Protein AF-0000000069466531 (afdb_homodimer)

pLDDT: mean 86.37, std 19.27, range [20.58, 98.06]

Structure (mmCIF, N/CA/C/O backbone):
data_AF-0000000069466531-model_v1
#
loop_
_entity.id
_entity.type
_entity.pdbx_description
1 polymer 'Uncharacterized protein'
#
loop_
_atom_site.group_PDB
_atom_site.id
_atom_site.type_symbol
_atom_site.label_atom_id
_atom_site.label_alt_id
_atom_site.label_comp_id
_atom_site.label_asym_id
_atom_site.label_entity_id
_atom_site.label_seq_id
_atom_site.pdbx_PDB_ins_code
_atom_site.Cartn_x
_atom_site.Cartn_y
_atom_site.Cartn_z
_atom_site.occupancy
_atom_site.B_iso_or_equiv
_atom_site.auth_seq_id
_atom_site.auth_comp_id
_atom_site.auth_asym_id
_atom_site.auth_atom_id
_atom_site.pdbx_PDB_model_num
ATOM 1 N N . MET A 1 1 ? 21.234 -17.781 9.664 1 34.56 1 MET A N 1
ATOM 2 C CA . MET A 1 1 ? 19.922 -18.438 9.773 1 34.56 1 MET A CA 1
ATOM 3 C C . MET A 1 1 ? 18.922 -17.516 10.453 1 34.56 1 MET A C 1
ATOM 5 O O . MET A 1 1 ? 17.734 -17.828 10.516 1 34.56 1 MET A O 1
ATOM 9 N N . ARG A 1 2 ? 19.578 -16.719 11.25 1 42.62 2 ARG A N 1
ATOM 10 C CA . ARG A 1 2 ? 18.891 -15.797 12.156 1 42.62 2 ARG A CA 1
ATOM 11 C C . ARG A 1 2 ? 18.172 -14.711 11.367 1 42.62 2 ARG A C 1
ATOM 13 O O . ARG A 1 2 ? 17.172 -14.164 11.844 1 42.62 2 ARG A O 1
ATOM 20 N N . ASP A 1 3 ? 18.906 -14.477 10.312 1 51.44 3 ASP A N 1
ATOM 21 C CA . ASP A 1 3 ? 18.562 -13.297 9.523 1 51.44 3 ASP A CA 1
ATOM 22 C C . ASP A 1 3 ? 17.234 -13.492 8.805 1 51.44 3 ASP A C 1
ATOM 24 O O . ASP A 1 3 ? 16.609 -12.516 8.367 1 51.44 3 ASP A O 1
ATOM 28 N N . LEU A 1 4 ? 16.953 -14.859 8.633 1 56.59 4 LEU A N 1
ATOM 29 C CA . LEU A 1 4 ? 15.688 -15.211 7.988 1 56.59 4 LEU A CA 1
ATOM 30 C C . LEU A 1 4 ? 14.5 -14.812 8.859 1 56.59 4 LEU A C 1
ATOM 32 O O . LEU A 1 4 ? 13.367 -14.727 8.375 1 56.59 4 LEU A O 1
ATOM 36 N N . ASP A 1 5 ? 14.898 -14.516 10.094 1 60.09 5 ASP A N 1
ATOM 37 C CA . ASP A 1 5 ? 13.789 -14.367 11.039 1 60.09 5 ASP A CA 1
ATOM 38 C C . ASP A 1 5 ? 13.383 -12.898 11.18 1 60.09 5 ASP A C 1
ATOM 40 O O . ASP A 1 5 ? 12.367 -12.594 11.805 1 60.09 5 ASP A O 1
ATOM 44 N N . LYS A 1 6 ? 14.344 -12.117 10.617 1 72 6 LYS A N 1
ATOM 45 C CA . LYS A 1 6 ? 13.969 -10.734 10.906 1 72 6 LYS A CA 1
ATOM 46 C C . LYS A 1 6 ? 13.133 -10.148 9.773 1 72 6 LYS A C 1
ATOM 48 O O . LYS A 1 6 ? 13.492 -10.258 8.602 1 72 6 LYS A O 1
ATOM 53 N N . ARG A 1 7 ? 12.023 -9.625 10.133 1 83.62 7 ARG A N 1
ATOM 54 C CA . ARG A 1 7 ? 11.188 -8.945 9.156 1 83.62 7 ARG A CA 1
ATOM 55 C C . ARG A 1 7 ? 11.914 -7.734 8.57 1 83.62 7 ARG A C 1
ATOM 57 O O . ARG A 1 7 ? 12.594 -7 9.289 1 83.62 7 ARG A O 1
ATOM 64 N N . LYS A 1 8 ? 11.891 -7.766 7.316 1 87.69 8 LYS A N 1
ATOM 65 C CA . LYS A 1 8 ? 12.5 -6.637 6.621 1 87.69 8 LYS A CA 1
ATOM 66 C C . LYS A 1 8 ? 11.539 -5.445 6.566 1 87.69 8 LYS A C 1
ATOM 68 O O . LYS A 1 8 ? 11.969 -4.312 6.336 1 87.69 8 LYS A O 1
ATOM 73 N N . VAL A 1 9 ? 10.281 -5.77 6.848 1 91.06 9 VAL A N 1
ATOM 74 C CA . VAL A 1 9 ? 9.25 -4.734 6.789 1 91.06 9 VAL A CA 1
ATOM 75 C C . VAL A 1 9 ? 8.617 -4.559 8.164 1 91.06 9 VAL A C 1
ATOM 77 O O . VAL A 1 9 ? 8.281 -5.543 8.836 1 91.06 9 VAL A O 1
ATOM 80 N N . SER A 1 10 ? 8.57 -3.299 8.625 1 91.25 10 SER A N 1
ATOM 81 C CA . SER A 1 10 ? 7.949 -2.992 9.906 1 91.25 10 SER A CA 1
ATOM 82 C C . SER A 1 10 ? 6.734 -2.086 9.727 1 91.25 10 SER A C 1
ATOM 84 O O . SER A 1 10 ? 6.664 -1.314 8.766 1 91.25 10 SER A O 1
ATOM 86 N N . SER A 1 11 ? 5.754 -2.305 10.586 1 92.31 11 SER A N 1
ATOM 87 C CA . SER A 1 11 ? 4.547 -1.49 10.492 1 92.31 11 SER A CA 1
ATOM 88 C C . SER A 1 11 ? 4.121 -0.97 11.859 1 92.31 11 SER A C 1
ATOM 90 O O . SER A 1 11 ? 4.34 -1.63 12.875 1 92.31 11 SER A O 1
ATOM 92 N N . LYS A 1 12 ? 3.666 0.226 11.875 1 93.06 12 LYS A N 1
ATOM 93 C CA . LYS A 1 12 ? 3.016 0.843 13.031 1 93.06 12 LYS A CA 1
ATOM 94 C C . LYS A 1 12 ? 1.578 1.24 12.703 1 93.06 12 LYS A C 1
ATOM 96 O O . LYS A 1 12 ? 1.301 1.74 11.609 1 93.06 12 LYS A O 1
ATOM 101 N N . THR A 1 13 ? 0.709 0.96 13.688 1 92.5 13 THR A N 1
ATOM 102 C CA . THR A 1 13 ? -0.692 1.303 13.477 1 92.5 13 THR A CA 1
ATOM 103 C C . THR A 1 13 ? -1.206 2.211 14.586 1 92.5 13 THR A C 1
ATOM 105 O O . THR A 1 13 ? -0.741 2.129 15.727 1 92.5 13 THR A O 1
ATOM 108 N N . GLY A 1 14 ? -1.996 3.139 14.164 1 94.25 14 GLY A N 1
ATOM 109 C CA . GLY A 1 14 ? -2.691 4.008 15.094 1 94.25 14 GLY A CA 1
ATOM 110 C C . GLY A 1 14 ? -4.113 4.324 14.672 1 94.25 14 GLY A C 1
ATOM 111 O O . GLY A 1 14 ? -4.48 4.121 13.516 1 94.25 14 GLY A O 1
ATOM 112 N N . ARG A 1 15 ? -4.883 4.652 15.695 1 94.88 15 ARG A N 1
ATOM 113 C CA . ARG A 1 15 ? -6.266 5.051 15.453 1 94.88 15 ARG A CA 1
ATOM 114 C C . ARG A 1 15 ? -6.625 6.297 16.266 1 94.88 15 ARG A C 1
ATOM 116 O O . ARG A 1 15 ? -6.094 6.516 17.344 1 94.88 15 ARG A O 1
ATOM 123 N N . GLY A 1 16 ? -7.434 7.09 15.719 1 95.25 16 GLY A N 1
ATOM 124 C CA . GLY A 1 16 ? -7.922 8.297 16.375 1 95.25 16 GLY A CA 1
ATOM 125 C C . GLY A 1 16 ? -9.125 8.898 15.672 1 95.25 16 GLY A C 1
ATOM 126 O O . GLY A 1 16 ? -9.578 8.391 14.648 1 95.25 16 GLY A O 1
ATOM 127 N N . LEU A 1 17 ? -9.602 9.992 16.328 1 95.12 17 LEU A N 1
ATOM 128 C CA . LEU A 1 17 ? -10.734 10.703 15.734 1 95.12 17 LEU A CA 1
ATOM 129 C C . LEU A 1 17 ? -10.258 11.867 14.875 1 95.12 17 LEU A C 1
ATOM 131 O O . LEU A 1 17 ? -9.422 12.664 15.312 1 95.12 17 LEU A O 1
ATOM 135 N N . VAL A 1 18 ? -10.719 11.914 13.609 1 96.75 18 VAL A N 1
ATOM 136 C CA . VAL A 1 18 ? -10.5 13.039 12.703 1 96.75 18 VAL A CA 1
ATOM 137 C C . VAL A 1 18 ? -11.836 13.68 12.344 1 96.75 18 VAL A C 1
ATOM 139 O O . VAL A 1 18 ? -12.633 13.094 11.609 1 96.75 18 VAL A O 1
ATOM 142 N N . CYS A 1 19 ? -12.008 14.797 12.844 1 94.19 19 CYS A N 1
ATOM 143 C CA . CYS A 1 19 ? -13.289 15.492 12.711 1 94.19 19 CYS A CA 1
ATOM 144 C C . CYS A 1 19 ? -14.438 14.586 13.117 1 94.19 19 CYS A C 1
ATOM 146 O O . CYS A 1 19 ? -15.438 14.484 12.406 1 94.19 19 CYS A O 1
ATOM 148 N N . GLY A 1 20 ? -14.266 13.852 14.125 1 93.44 20 GLY A N 1
ATOM 149 C CA . GLY A 1 20 ? -15.305 13.031 14.727 1 93.44 20 GLY A CA 1
ATOM 150 C C . GLY A 1 20 ? -15.414 11.648 14.102 1 93.44 20 GLY A C 1
ATOM 151 O O . GLY A 1 20 ? -16.203 10.82 14.539 1 93.44 20 GLY A O 1
ATOM 152 N N . LEU A 1 21 ? -14.664 11.406 13.148 1 95.19 21 LEU A N 1
ATOM 153 C CA . LEU A 1 21 ? -14.727 10.117 12.469 1 95.19 21 LEU A CA 1
ATOM 154 C C . LEU A 1 21 ? -13.555 9.234 12.883 1 95.19 21 LEU A C 1
ATOM 156 O O . LEU A 1 21 ? -12.414 9.688 12.93 1 95.19 21 LEU A O 1
ATOM 160 N N . PRO A 1 22 ? -13.914 7.988 13.195 1 95.75 22 PRO A N 1
ATOM 161 C CA . PRO A 1 22 ? -12.805 7.066 13.461 1 95.75 22 PRO A CA 1
ATOM 162 C C . PRO A 1 22 ? -11.891 6.887 12.25 1 95.75 22 PRO A C 1
ATOM 164 O O . PRO A 1 22 ? -12.367 6.57 11.156 1 95.75 22 PRO A O 1
ATOM 167 N N . THR A 1 23 ? -10.609 7.172 12.422 1 96.75 23 THR A N 1
ATOM 168 C CA . THR A 1 23 ? -9.617 7.121 11.359 1 96.75 23 THR A CA 1
ATOM 169 C C . THR A 1 23 ? -8.445 6.223 11.75 1 96.75 23 THR A C 1
ATOM 171 O O . THR A 1 23 ? -7.98 6.27 12.891 1 96.75 23 THR A O 1
ATOM 174 N N . GLU A 1 24 ? -8.07 5.391 10.852 1 96.56 24 GLU A N 1
ATOM 175 C CA . GLU A 1 24 ? -6.938 4.492 11.07 1 96.56 24 GLU A CA 1
ATOM 176 C C . GLU A 1 24 ? -5.734 4.906 10.234 1 96.56 24 GLU A C 1
ATOM 178 O O . GLU A 1 24 ? -5.883 5.289 9.07 1 96.56 24 GLU A O 1
ATOM 183 N N . ILE A 1 25 ? -4.559 4.84 10.859 1 96.81 25 ILE A N 1
ATOM 184 C CA . ILE A 1 25 ? -3.291 5.086 10.18 1 96.81 25 ILE A CA 1
ATOM 185 C C . ILE A 1 25 ? -2.398 3.85 10.297 1 96.81 25 ILE A C 1
ATOM 187 O O . ILE A 1 25 ? -2.229 3.299 11.391 1 96.81 25 ILE A O 1
ATOM 191 N N . VAL A 1 26 ? -1.925 3.389 9.188 1 95.38 26 VAL A N 1
ATOM 192 C CA . VAL A 1 26 ? -0.93 2.32 9.156 1 95.38 26 VAL A CA 1
ATOM 193 C C . VAL A 1 26 ? 0.331 2.809 8.445 1 95.38 26 VAL A C 1
ATOM 195 O O . VAL A 1 26 ? 0.272 3.254 7.297 1 95.38 26 VAL A O 1
ATOM 198 N N . ILE A 1 27 ? 1.422 2.723 9.125 1 95.56 27 ILE A N 1
ATOM 199 C CA . ILE A 1 27 ? 2.713 3.104 8.562 1 95.56 27 ILE A CA 1
ATOM 200 C C . ILE A 1 27 ? 3.572 1.858 8.352 1 95.56 27 ILE A C 1
ATOM 202 O O . ILE A 1 27 ? 3.85 1.12 9.305 1 95.56 27 ILE A O 1
ATOM 206 N N . THR A 1 28 ? 3.885 1.647 7.18 1 94.19 28 THR A N 1
ATOM 207 C CA . THR A 1 28 ? 4.82 0.577 6.855 1 94.19 28 THR A CA 1
ATOM 208 C C . THR A 1 28 ? 6.137 1.147 6.332 1 94.19 28 THR A C 1
ATOM 210 O O . THR A 1 28 ? 6.141 1.959 5.406 1 94.19 28 THR A O 1
ATOM 213 N N . GLU A 1 29 ? 7.215 0.746 6.973 1 94.81 29 GLU A N 1
ATOM 214 C CA . GLU A 1 29 ? 8.531 1.212 6.555 1 94.81 29 GLU A CA 1
ATOM 215 C C . GLU A 1 29 ? 9.234 0.174 5.688 1 94.81 29 GLU A C 1
ATOM 217 O O . GLU A 1 29 ? 9.445 -0.962 6.117 1 94.81 29 GLU A O 1
ATOM 222 N N . PHE A 1 30 ? 9.562 0.617 4.48 1 95.31 30 PHE A N 1
ATOM 223 C CA . PHE A 1 30 ? 10.367 -0.183 3.562 1 95.31 30 PHE A CA 1
ATOM 224 C C . PHE A 1 30 ? 11.797 0.344 3.488 1 95.31 30 PHE A C 1
ATOM 226 O O . PHE A 1 30 ? 12.109 1.388 4.066 1 95.31 30 PHE A O 1
ATOM 233 N N . GLU A 1 31 ? 12.539 -0.422 2.877 1 95.44 31 GLU A N 1
ATOM 234 C CA . GLU A 1 31 ? 13.922 0.012 2.676 1 95.44 31 GLU A CA 1
ATOM 235 C C . GLU A 1 31 ? 13.977 1.317 1.887 1 95.44 31 GLU A C 1
ATOM 237 O O . GLU A 1 31 ? 14.805 2.188 2.176 1 95.44 31 GLU A O 1
ATOM 242 N N . ASN A 1 32 ? 13.07 1.495 0.998 1 95.31 32 ASN A N 1
ATOM 243 C CA . ASN A 1 32 ? 13.211 2.59 0.043 1 95.31 32 ASN A CA 1
ATOM 244 C C . ASN A 1 32 ? 12.141 3.658 0.26 1 95.31 32 ASN A C 1
ATOM 246 O O . ASN A 1 32 ? 12.273 4.785 -0.225 1 95.31 32 ASN A O 1
ATOM 250 N N . LYS A 1 33 ? 11.078 3.318 0.953 1 96.25 33 LYS A N 1
ATOM 251 C CA . LYS A 1 33 ? 9.984 4.27 1.114 1 96.25 33 LYS A CA 1
ATOM 252 C C . LYS A 1 33 ? 9.211 4.004 2.404 1 96.25 33 LYS A C 1
ATOM 254 O O . LYS A 1 33 ? 9.359 2.939 3.012 1 96.25 33 LYS A O 1
ATOM 259 N N . PHE A 1 34 ? 8.461 5 2.76 1 96.44 34 PHE A N 1
ATOM 260 C CA . PHE A 1 34 ? 7.348 4.773 3.676 1 96.44 34 PHE A CA 1
ATOM 261 C C . PHE A 1 34 ? 6.035 4.621 2.912 1 96.44 34 PHE A C 1
ATOM 263 O O . PHE A 1 34 ? 5.812 5.305 1.908 1 96.44 34 PHE A O 1
ATOM 270 N N . PHE A 1 35 ? 5.34 3.73 3.365 1 95.94 35 PHE A N 1
ATOM 271 C CA . PHE A 1 35 ? 3.959 3.604 2.914 1 95.94 35 PHE A CA 1
ATOM 272 C C . PHE A 1 35 ? 2.99 3.881 4.059 1 95.94 35 PHE A C 1
ATOM 274 O O . PHE A 1 35 ? 2.932 3.121 5.027 1 95.94 35 PHE A O 1
ATOM 281 N N . ILE A 1 36 ? 2.143 4.969 3.883 1 97.44 36 ILE A N 1
ATOM 282 C CA . ILE A 1 36 ? 1.279 5.414 4.973 1 97.44 36 ILE A CA 1
ATOM 283 C C . ILE A 1 36 ? -0.179 5.387 4.52 1 97.44 36 ILE A C 1
ATOM 285 O O . ILE A 1 36 ? -0.581 6.168 3.65 1 97.44 36 ILE A O 1
ATOM 289 N N . LEU A 1 37 ? -0.933 4.523 5.094 1 97.25 37 LEU A N 1
ATOM 290 C CA . LEU A 1 37 ? -2.363 4.418 4.828 1 97.25 37 LEU A CA 1
ATOM 291 C C . LEU A 1 37 ? -3.164 5.215 5.855 1 97.25 37 LEU A C 1
ATOM 293 O O . LEU A 1 37 ? -2.924 5.102 7.062 1 97.25 37 LEU A O 1
ATOM 297 N N . ILE A 1 38 ? -4.016 6.016 5.355 1 97.94 38 ILE A N 1
ATOM 298 C CA . ILE A 1 38 ? -4.93 6.777 6.199 1 97.94 38 ILE A CA 1
ATOM 299 C C . ILE A 1 38 ? -6.359 6.621 5.688 1 97.94 38 ILE A C 1
ATOM 301 O O . ILE A 1 38 ? -6.664 6.992 4.551 1 97.94 38 ILE A O 1
ATOM 305 N N . THR A 1 39 ? -7.219 6.031 6.543 1 97.38 39 THR A N 1
ATOM 306 C CA . THR A 1 39 ? -8.57 5.766 6.062 1 97.38 39 THR A CA 1
ATOM 307 C C . THR A 1 39 ? -9.578 5.867 7.203 1 97.38 39 THR A C 1
ATOM 309 O O . THR A 1 39 ? -9.297 5.438 8.328 1 97.38 39 THR A O 1
ATOM 312 N N . ASP A 1 40 ? -10.586 6.57 6.93 1 96.31 40 ASP A N 1
ATOM 313 C CA . ASP A 1 40 ? -11.688 6.59 7.887 1 96.31 40 ASP A CA 1
ATOM 314 C C . ASP A 1 40 ? -12.852 5.719 7.406 1 96.31 40 ASP A C 1
ATOM 316 O O . ASP A 1 40 ? -13.875 5.609 8.086 1 96.31 40 ASP A O 1
ATOM 320 N N . SER A 1 41 ? -12.758 5.031 6.289 1 94.31 41 SER A N 1
ATOM 321 C CA . SER A 1 41 ? -13.82 4.23 5.699 1 94.31 41 SER A CA 1
ATOM 322 C C . SER A 1 41 ? -13.391 2.777 5.523 1 94.31 41 SER A C 1
ATOM 324 O O . SER A 1 41 ? -14.203 1.919 5.184 1 94.31 41 SER A O 1
ATOM 326 N N . GLY A 1 42 ? -12.148 2.512 5.715 1 94.69 42 GLY A N 1
ATOM 327 C CA . GLY A 1 42 ? -11.617 1.18 5.477 1 94.69 42 GLY A CA 1
ATOM 328 C C . GLY A 1 42 ? -11.336 0.901 4.016 1 94.69 42 GLY A C 1
ATOM 329 O O . GLY A 1 42 ? -11.133 -0.251 3.623 1 94.69 42 GLY A O 1
ATOM 330 N N . LYS A 1 43 ? -11.383 1.87 3.189 1 95.44 43 LYS A N 1
ATOM 331 C CA . LYS A 1 43 ? -11.07 1.785 1.766 1 95.44 43 LYS A CA 1
ATOM 332 C C . LYS A 1 43 ? -9.641 2.246 1.492 1 95.44 43 LYS A C 1
ATOM 334 O O . LYS A 1 43 ? -9.023 2.91 2.33 1 95.44 43 LYS A O 1
ATOM 339 N N . ILE A 1 44 ? -9.078 1.596 0.356 1 92 44 ILE A N 1
ATOM 340 C CA . ILE A 1 44 ? -7.82 2.148 -0.133 1 92 44 ILE A CA 1
ATOM 341 C C . ILE A 1 44 ? -8.102 3.303 -1.093 1 92 44 ILE A C 1
ATOM 343 O O . ILE A 1 44 ? -8.711 3.105 -2.148 1 92 44 ILE A O 1
ATOM 347 N N . GLY A 1 45 ? -8.188 4.574 -0.976 1 94.88 45 GLY A N 1
ATOM 348 C CA . GLY A 1 45 ? -8.438 5.777 -1.753 1 94.88 45 GLY A CA 1
ATOM 349 C C . GLY A 1 45 ? -7.328 6.094 -2.736 1 94.88 45 GLY A C 1
ATOM 350 O O . GLY A 1 45 ? -6.938 5.242 -3.535 1 94.88 45 GLY A O 1
ATOM 351 N N . SER A 1 46 ? -6.887 7.285 -2.777 1 97.44 46 SER A N 1
ATOM 352 C CA . SER A 1 46 ? -5.855 7.762 -3.693 1 97.44 46 SER A CA 1
ATOM 353 C C . SER A 1 46 ? -4.461 7.438 -3.174 1 97.44 46 SER A C 1
ATOM 355 O O . SER A 1 46 ? -4.176 7.625 -1.989 1 97.44 46 SER A O 1
ATOM 357 N N . LEU A 1 47 ? -3.641 6.867 -4.074 1 97.56 47 LEU A N 1
ATOM 358 C CA . LEU A 1 47 ? -2.227 6.672 -3.777 1 97.56 47 LEU A CA 1
ATOM 359 C C . LEU A 1 47 ? -1.392 7.832 -4.309 1 97.56 47 LEU A C 1
ATOM 361 O O . LEU A 1 47 ? -1.434 8.133 -5.504 1 97.56 47 LEU A O 1
ATOM 365 N N . VAL A 1 48 ? -0.701 8.461 -3.377 1 97.88 48 VAL A N 1
ATOM 366 C CA . VAL A 1 48 ? 0.049 9.672 -3.717 1 97.88 48 VAL A CA 1
ATOM 367 C C . VAL A 1 48 ? 1.513 9.5 -3.316 1 97.88 48 VAL A C 1
ATOM 369 O O . VAL A 1 48 ? 1.816 9.219 -2.154 1 97.88 48 VAL A O 1
ATOM 372 N N . GLN A 1 49 ? 2.387 9.633 -4.23 1 97.5 49 GLN A N 1
ATOM 373 C CA . GLN A 1 49 ? 3.812 9.648 -3.924 1 97.5 49 GLN A CA 1
ATOM 374 C C . GLN A 1 49 ? 4.297 11.062 -3.631 1 97.5 49 GLN A C 1
ATOM 376 O O . GLN A 1 49 ? 3.977 12 -4.363 1 97.5 49 GLN A O 1
ATOM 381 N N . VAL A 1 50 ? 5.008 11.188 -2.57 1 96.81 50 VAL A N 1
ATOM 382 C CA . VAL A 1 50 ? 5.531 12.492 -2.176 1 96.81 50 VAL A CA 1
ATOM 383 C C . VAL A 1 50 ? 7.047 12.414 -2.012 1 96.81 50 VAL A C 1
ATOM 385 O O . VAL A 1 50 ? 7.559 11.516 -1.348 1 96.81 50 VAL A O 1
ATOM 388 N N . LEU A 1 51 ? 7.703 13.281 -2.715 1 93.69 51 LEU A N 1
ATOM 389 C CA . LEU A 1 51 ? 9.133 13.5 -2.521 1 93.69 51 LEU A CA 1
ATOM 390 C C . LEU A 1 51 ? 9.383 14.812 -1.777 1 93.69 51 LEU A C 1
ATOM 392 O O . LEU A 1 51 ? 8.859 15.859 -2.158 1 93.69 51 LEU A O 1
ATOM 396 N N . GLN A 1 52 ? 10.07 14.586 -0.654 1 87 52 GLN A N 1
ATOM 397 C CA . GLN A 1 52 ? 10.352 15.789 0.129 1 87 52 GLN A CA 1
ATOM 398 C C . GLN A 1 52 ? 11.844 16.109 0.133 1 87 52 GLN A C 1
ATOM 400 O O . GLN A 1 52 ? 12.672 15.211 0.296 1 87 52 GLN A O 1
ATOM 405 N N . LYS A 1 53 ? 12.164 17.312 -0.334 1 79.81 53 LYS A N 1
ATOM 406 C CA . LYS A 1 53 ? 13.516 17.828 -0.174 1 79.81 53 LYS A CA 1
ATOM 407 C C . LYS A 1 53 ? 13.57 18.922 0.892 1 79.81 53 LYS A C 1
ATOM 409 O O . LYS A 1 53 ? 12.836 19.906 0.813 1 79.81 53 LYS A O 1
ATOM 414 N N . THR A 1 54 ? 14.109 18.484 2.029 1 69.44 54 THR A N 1
ATOM 415 C CA . THR A 1 54 ? 14.227 19.484 3.09 1 69.44 54 THR A CA 1
ATOM 416 C C . THR A 1 54 ? 15.617 20.109 3.094 1 69.44 54 THR A C 1
ATOM 418 O O . THR A 1 54 ? 16.625 19.406 3.129 1 69.44 54 THR A O 1
ATOM 421 N N . SER A 1 55 ? 15.633 21.188 2.471 1 66.56 55 SER A N 1
ATOM 422 C CA . SER A 1 55 ? 16.859 21.969 2.645 1 66.56 55 SER A CA 1
ATOM 423 C C . SER A 1 55 ? 16.703 23 3.764 1 66.56 55 SER A C 1
ATOM 425 O O . SER A 1 55 ? 15.609 23.188 4.297 1 66.56 55 SER A O 1
ATOM 427 N N . GLU A 1 56 ? 17.828 23.484 4.316 1 64.19 56 GLU A N 1
ATOM 428 C CA . GLU A 1 56 ? 17.859 24.516 5.359 1 64.19 56 GLU A CA 1
ATOM 429 C C . GLU A 1 56 ? 16.906 25.656 5.043 1 64.19 56 GLU A C 1
ATOM 431 O O . GLU A 1 56 ? 16.344 26.281 5.949 1 64.19 56 GLU A O 1
ATOM 436 N N . SER A 1 57 ? 16.641 25.891 3.896 1 63.47 57 SER A N 1
ATOM 437 C CA . SER A 1 57 ? 15.938 27.141 3.561 1 63.47 57 SER A CA 1
ATOM 438 C C . SER A 1 57 ? 14.57 26.844 2.943 1 63.47 57 SER A C 1
ATOM 440 O O . SER A 1 57 ? 13.688 27.703 2.955 1 63.47 57 SER A O 1
ATOM 442 N N . GLU A 1 58 ? 14.414 25.641 2.385 1 68.75 58 GLU A N 1
ATOM 443 C CA . GLU A 1 58 ? 13.172 25.422 1.642 1 68.75 58 GLU A CA 1
ATOM 444 C C . GLU A 1 58 ? 12.727 23.969 1.749 1 68.75 58 GLU A C 1
ATOM 446 O O . GLU A 1 58 ? 13.562 23.047 1.768 1 68.75 58 GLU A O 1
ATOM 451 N N . ASN A 1 59 ? 11.422 23.906 2.213 1 75.62 59 ASN A N 1
ATOM 452 C CA . ASN A 1 59 ? 10.805 22.594 2.105 1 75.62 59 ASN A CA 1
ATOM 453 C C . ASN A 1 59 ? 9.992 22.453 0.823 1 75.62 59 ASN A C 1
ATOM 455 O O . ASN A 1 59 ? 9.008 23.172 0.625 1 75.62 59 ASN A O 1
ATOM 459 N N . ILE A 1 60 ? 10.602 21.797 -0.112 1 86.44 60 ILE A N 1
ATOM 460 C CA . ILE A 1 60 ? 9.898 21.562 -1.37 1 86.44 60 ILE A CA 1
ATOM 461 C C . ILE A 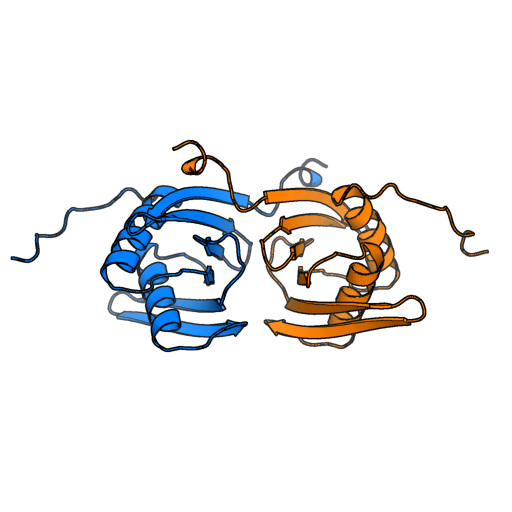1 60 ? 9.25 20.188 -1.346 1 86.44 60 ILE A C 1
ATOM 463 O O . ILE A 1 60 ? 9.875 19.203 -0.923 1 86.44 60 ILE A O 1
ATOM 467 N N . CYS A 1 61 ? 7.965 20.297 -1.574 1 90.94 61 CYS A N 1
ATOM 468 C CA . CYS A 1 61 ? 7.203 19.047 -1.647 1 90.94 61 CYS A CA 1
ATOM 469 C C . CYS A 1 61 ? 6.66 18.828 -3.053 1 90.94 61 CYS A C 1
ATOM 471 O O . CYS A 1 61 ? 6.059 19.734 -3.641 1 90.94 61 CYS A O 1
ATOM 473 N N . SER A 1 62 ? 7.023 17.734 -3.598 1 93.88 62 SER A N 1
ATOM 474 C CA . SER A 1 62 ? 6.473 17.328 -4.887 1 93.88 62 SER A CA 1
ATOM 475 C C . SER A 1 62 ? 5.605 16.078 -4.746 1 93.88 62 SER A C 1
ATOM 477 O O . SER A 1 62 ? 6.039 15.078 -4.168 1 93.88 62 SER A O 1
ATOM 479 N N . SER A 1 63 ? 4.371 16.219 -5.223 1 96 63 SER A N 1
ATOM 480 C CA . SER A 1 63 ? 3.451 15.094 -5.094 1 96 63 SER A CA 1
ATOM 481 C C . SER A 1 63 ? 2.979 14.602 -6.461 1 96 63 SER A C 1
ATOM 483 O O . SER A 1 63 ? 2.881 15.383 -7.406 1 96 63 SER A O 1
ATOM 485 N N . ARG A 1 64 ? 2.754 13.336 -6.555 1 95.75 64 ARG A N 1
ATOM 486 C CA . ARG A 1 64 ? 2.195 12.68 -7.734 1 95.75 64 ARG A CA 1
ATOM 487 C C . ARG A 1 64 ? 1.164 11.633 -7.344 1 95.75 64 ARG A C 1
ATOM 489 O O . ARG A 1 64 ? 1.456 10.727 -6.555 1 95.75 64 ARG A O 1
ATOM 496 N N . VAL A 1 65 ? 0.021 11.758 -8.008 1 97.38 65 VAL A N 1
ATOM 497 C CA . VAL A 1 65 ? -1.005 10.75 -7.762 1 97.38 65 VAL A CA 1
ATOM 498 C C . VAL A 1 65 ? -0.738 9.523 -8.625 1 97.38 65 VAL A C 1
ATOM 500 O O . VAL A 1 65 ? -0.591 9.633 -9.844 1 97.38 65 VAL A O 1
ATOM 503 N N . LEU A 1 66 ? -0.659 8.406 -8.023 1 95.06 66 LEU A N 1
ATOM 504 C CA . LEU A 1 66 ? -0.356 7.16 -8.711 1 95.06 66 LEU A CA 1
ATOM 505 C C . LEU A 1 66 ? -1.638 6.422 -9.086 1 95.06 66 LEU A C 1
ATOM 507 O O . LEU A 1 66 ? -1.677 5.715 -10.094 1 95.06 66 LEU A O 1
ATOM 511 N N . PHE A 1 67 ? -2.557 6.602 -8.273 1 92.62 67 PHE A N 1
ATOM 512 C CA . PHE A 1 67 ? -3.818 5.883 -8.406 1 92.62 67 PHE A CA 1
A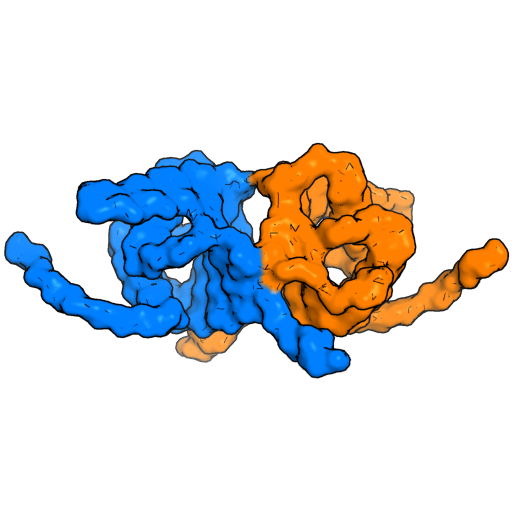TOM 513 C C . PHE A 1 67 ? -4.934 6.609 -7.664 1 92.62 67 PHE A C 1
ATOM 515 O O . PHE A 1 67 ? -4.703 7.199 -6.605 1 92.62 67 PHE A O 1
ATOM 522 N N . GLY A 1 68 ? -6.105 6.496 -8.234 1 94.69 68 GLY A N 1
ATOM 523 C CA . GLY A 1 68 ? -7.258 7.105 -7.59 1 94.69 68 GLY A CA 1
ATOM 524 C C . GLY A 1 68 ? -7.5 8.531 -8.039 1 94.69 68 GLY A C 1
ATOM 525 O O . GLY A 1 68 ? -7.129 8.914 -9.148 1 94.69 68 GLY A O 1
ATOM 526 N N . LYS A 1 69 ? -8.297 9.211 -7.254 1 95.5 69 LYS A N 1
ATOM 527 C CA . LYS A 1 69 ? -8.633 10.602 -7.551 1 95.5 69 LYS A CA 1
ATOM 528 C C . LYS A 1 69 ? -7.395 11.492 -7.492 1 95.5 69 LYS A C 1
ATOM 530 O O . LYS A 1 69 ? -6.57 11.359 -6.582 1 95.5 69 LYS A O 1
ATOM 535 N N . ASP A 1 70 ? -7.25 12.398 -8.547 1 96.56 70 ASP A N 1
ATOM 536 C CA . ASP A 1 70 ? -6.129 13.328 -8.625 1 96.56 70 ASP A CA 1
ATOM 537 C C . ASP A 1 70 ? -6.613 14.773 -8.562 1 96.56 70 ASP A C 1
ATOM 539 O O . ASP A 1 70 ? -6.816 15.414 -9.594 1 96.56 70 ASP A O 1
ATOM 543 N N . THR A 1 71 ? -6.84 15.219 -7.336 1 96.69 71 THR A N 1
ATOM 544 C CA . THR A 1 71 ? -7.266 16.594 -7.125 1 96.69 71 THR A CA 1
ATOM 545 C C . THR A 1 71 ? -6.191 17.391 -6.383 1 96.69 71 THR A C 1
ATOM 547 O O . THR A 1 71 ? -5.395 16.812 -5.637 1 96.69 71 THR A O 1
ATOM 550 N N . PRO A 1 72 ? -6.164 18.688 -6.629 1 96.31 72 PRO A N 1
ATOM 551 C CA . PRO A 1 72 ? -5.211 19.516 -5.887 1 96.31 72 PRO A CA 1
ATOM 552 C C . PRO A 1 72 ? -5.336 19.344 -4.371 1 96.31 72 PRO A C 1
ATOM 554 O O . PRO A 1 72 ? -4.332 19.391 -3.658 1 96.31 72 PRO A O 1
ATOM 557 N N . GLU A 1 73 ? -6.531 19.109 -3.957 1 96.81 73 GLU A N 1
ATOM 558 C CA . GLU A 1 73 ? -6.785 18.938 -2.529 1 96.81 73 GLU A CA 1
ATOM 559 C C . GLU A 1 73 ? -6.062 17.719 -1.978 1 96.81 73 GLU A C 1
ATOM 561 O O . GLU A 1 73 ? -5.414 17.797 -0.934 1 96.81 73 GLU A O 1
ATOM 566 N N . ILE A 1 74 ? -6.141 16.625 -2.652 1 97.69 74 ILE A N 1
ATOM 567 C CA . ILE A 1 74 ? -5.52 15.375 -2.234 1 97.69 74 ILE A CA 1
ATOM 568 C C . ILE A 1 74 ? -4 15.531 -2.227 1 97.69 74 ILE A C 1
ATOM 570 O O . ILE A 1 74 ? -3.332 15.102 -1.281 1 97.69 74 ILE A O 1
ATOM 574 N N . GLN A 1 75 ? -3.533 16.219 -3.27 1 97.38 75 GLN A N 1
ATOM 575 C CA . GLN A 1 75 ? -2.092 16.438 -3.354 1 97.38 75 GLN A CA 1
ATOM 576 C C . GLN A 1 75 ? -1.607 17.359 -2.246 1 97.38 75 GLN A C 1
ATOM 578 O O . GLN A 1 75 ? -0.553 17.141 -1.65 1 97.38 75 GLN A O 1
ATOM 583 N N . ALA A 1 76 ? -2.387 18.375 -1.939 1 96.06 76 ALA A N 1
ATOM 584 C CA . ALA A 1 76 ? -2.029 19.328 -0.894 1 96.06 76 ALA A CA 1
ATOM 585 C C . ALA A 1 76 ? -1.994 18.656 0.476 1 96.06 76 ALA A C 1
ATOM 587 O O . ALA A 1 76 ? -1.094 18.922 1.278 1 96.06 76 ALA A O 1
ATOM 588 N N . VAL A 1 77 ? -2.924 17.781 0.699 1 97.19 77 VAL A N 1
ATOM 589 C CA . VAL A 1 77 ? -2.98 17.109 1.985 1 97.19 77 VAL A CA 1
ATOM 590 C C . VAL A 1 77 ? -1.786 16.156 2.123 1 97.19 77 VAL A C 1
ATOM 592 O O . VAL A 1 77 ? -1.144 16.109 3.174 1 97.19 77 VAL A O 1
ATOM 595 N N . ALA A 1 78 ? -1.492 15.469 1.067 1 97.5 78 ALA A N 1
ATOM 596 C CA . ALA A 1 78 ? -0.336 14.57 1.094 1 97.5 78 ALA A CA 1
ATOM 597 C C . ALA A 1 78 ? 0.942 15.336 1.422 1 97.5 78 ALA A C 1
ATOM 599 O O . ALA A 1 78 ? 1.736 14.906 2.26 1 97.5 78 ALA A O 1
ATOM 600 N N . CYS A 1 79 ? 1.111 16.5 0.831 1 96.06 79 CYS A N 1
ATOM 601 C CA . CYS A 1 79 ? 2.289 17.328 1.073 1 96.06 79 CYS A CA 1
ATOM 602 C C . CYS A 1 79 ? 2.301 17.844 2.504 1 96.06 79 CYS A C 1
ATOM 604 O O . CYS A 1 79 ? 3.338 17.828 3.168 1 96.06 79 CYS A O 1
ATOM 606 N N . ALA A 1 80 ? 1.164 18.281 2.938 1 95 80 ALA A N 1
ATOM 607 C CA . ALA A 1 80 ? 1.069 18.828 4.289 1 95 80 ALA A CA 1
ATOM 608 C C . ALA A 1 80 ? 1.45 17.781 5.328 1 95 80 ALA A C 1
ATOM 610 O O . ALA A 1 80 ? 2.158 18.078 6.293 1 95 80 ALA A O 1
ATOM 611 N N . LEU A 1 81 ? 1.036 16.578 5.121 1 96.25 81 LEU A N 1
ATOM 612 C CA . LEU A 1 81 ? 1.33 15.492 6.051 1 96.25 81 LEU A CA 1
ATOM 613 C C . LEU A 1 81 ? 2.805 15.109 5.996 1 96.25 81 LEU A C 1
ATOM 615 O O . LEU A 1 81 ? 3.426 14.859 7.031 1 96.25 81 LEU A O 1
ATOM 619 N N . ALA A 1 82 ? 3.311 15.086 4.793 1 94.38 82 ALA A N 1
ATOM 620 C CA . ALA A 1 82 ? 4.727 14.758 4.633 1 94.38 82 ALA A CA 1
ATOM 621 C C . ALA A 1 82 ? 5.605 15.789 5.332 1 94.38 82 ALA A C 1
ATOM 623 O O . ALA A 1 82 ? 6.609 15.438 5.957 1 94.38 82 ALA A O 1
ATOM 624 N N . GLU A 1 83 ? 5.184 16.969 5.219 1 90.62 83 GLU A N 1
ATOM 625 C CA . GLU A 1 83 ? 5.961 18.047 5.816 1 90.62 83 GLU A CA 1
ATOM 626 C C . GLU A 1 83 ? 5.91 17.984 7.344 1 90.62 83 GLU A C 1
ATOM 628 O O . GLU A 1 83 ? 6.84 18.422 8.016 1 90.62 83 GLU A O 1
ATOM 633 N N . THR A 1 84 ? 4.891 17.484 7.867 1 89.38 84 THR A N 1
ATOM 634 C CA . THR A 1 84 ? 4.707 17.422 9.312 1 89.38 84 THR A CA 1
ATOM 635 C C . THR A 1 84 ? 5.664 16.406 9.938 1 89.38 84 THR A C 1
ATOM 637 O O . THR A 1 84 ? 6.227 16.656 11.008 1 89.38 84 THR A O 1
ATOM 640 N N . CYS A 1 85 ? 5.93 15.281 9.312 1 88 85 CYS A N 1
ATOM 641 C CA . CYS A 1 85 ? 6.691 14.203 9.945 1 88 85 CYS A 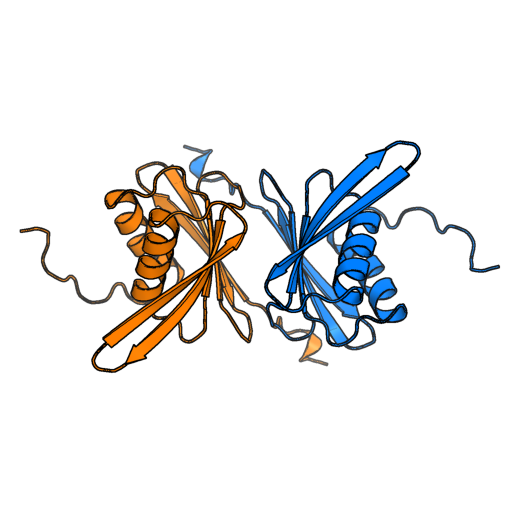CA 1
ATOM 642 C C . CYS A 1 85 ? 8.109 14.141 9.383 1 88 85 CYS A C 1
ATOM 644 O O . CYS A 1 85 ? 8.984 13.508 9.977 1 88 85 CYS A O 1
ATOM 646 N N . LYS A 1 86 ? 8.516 14.852 8.406 1 84 86 LYS A N 1
ATOM 647 C CA . LYS A 1 86 ? 9.844 14.938 7.793 1 84 86 LYS A CA 1
ATOM 648 C C . LYS A 1 86 ? 10.461 13.547 7.648 1 84 86 LYS A C 1
ATOM 650 O O . LYS A 1 86 ? 11.547 13.289 8.18 1 84 86 LYS A O 1
ATOM 655 N N . PHE A 1 87 ? 9.859 12.742 6.898 1 89.62 87 PHE A N 1
ATOM 656 C CA . PHE A 1 87 ? 10.328 11.375 6.684 1 89.62 87 PHE A CA 1
ATOM 657 C C . PHE A 1 87 ? 11.648 11.367 5.926 1 89.62 87 PHE A C 1
ATOM 659 O O . PHE A 1 87 ? 11.82 12.117 4.965 1 89.62 87 PHE A O 1
ATOM 666 N N . PRO A 1 88 ? 12.57 10.586 6.402 1 89.94 88 PRO A N 1
ATOM 667 C CA . PRO A 1 88 ? 13.891 10.539 5.766 1 89.94 88 PRO A CA 1
ATOM 668 C C . PRO A 1 88 ? 13.867 9.844 4.406 1 89.94 88 PRO A C 1
ATOM 670 O O . PRO A 1 88 ? 14.875 9.82 3.697 1 89.94 88 PRO A O 1
ATOM 673 N N . LYS A 1 89 ? 12.789 9.242 3.986 1 93.94 89 LYS A N 1
ATOM 674 C CA . LYS A 1 89 ? 12.57 8.57 2.707 1 93.94 89 LYS A CA 1
ATOM 675 C C . LYS A 1 89 ? 11.289 9.078 2.037 1 93.94 89 LYS A C 1
ATOM 677 O O . LYS A 1 89 ? 10.422 9.656 2.695 1 93.94 89 LYS A O 1
ATOM 682 N N . PRO A 1 90 ? 11.281 8.836 0.673 1 94.62 90 PRO A N 1
ATOM 683 C CA . PRO A 1 90 ? 10.016 9.172 0.022 1 94.62 90 PRO A CA 1
ATOM 684 C C . PRO A 1 90 ? 8.82 8.461 0.661 1 94.62 90 PRO A C 1
ATOM 686 O O . PRO A 1 90 ? 8.984 7.406 1.278 1 94.62 90 PRO A O 1
ATOM 689 N N . VAL A 1 91 ? 7.676 9.117 0.488 1 96.75 91 VAL A N 1
ATOM 690 C CA . VAL A 1 91 ? 6.473 8.586 1.115 1 96.75 91 VAL A CA 1
ATOM 691 C C . VAL A 1 91 ? 5.402 8.328 0.053 1 96.75 91 VAL A C 1
ATOM 693 O O . VAL A 1 91 ? 5.219 9.148 -0.854 1 96.75 91 VAL A O 1
ATOM 696 N N . VAL A 1 92 ? 4.789 7.164 0.12 1 97.12 92 VAL A N 1
ATOM 697 C CA . VAL A 1 92 ? 3.553 6.91 -0.615 1 97.12 92 VAL A CA 1
ATOM 698 C C . VAL A 1 92 ? 2.369 6.898 0.351 1 97.12 92 VAL A C 1
ATOM 700 O O . VAL A 1 92 ? 2.311 6.062 1.256 1 97.12 92 VAL A O 1
ATOM 703 N N . PHE A 1 93 ? 1.423 7.836 0.055 1 97.75 93 PHE A N 1
ATOM 704 C CA . PHE A 1 93 ? 0.227 7.91 0.887 1 97.75 93 PHE A CA 1
ATOM 705 C C . PHE A 1 93 ? -0.927 7.148 0.247 1 97.75 93 PHE A C 1
ATOM 707 O O . PHE A 1 93 ? -1.118 7.211 -0.969 1 97.75 93 PHE A O 1
ATOM 714 N N . GLY A 1 94 ? -1.621 6.383 0.974 1 97.38 94 GLY A N 1
ATOM 715 C CA . GLY A 1 94 ? -2.973 5.945 0.666 1 97.38 94 GLY A CA 1
ATOM 716 C C . GLY A 1 94 ? -4.035 6.707 1.436 1 97.38 94 GLY A C 1
ATOM 717 O O . GLY A 1 94 ? -4.254 6.453 2.621 1 97.38 94 GLY A O 1
ATOM 718 N N . LEU A 1 95 ? -4.715 7.594 0.75 1 98 95 LEU A N 1
ATOM 719 C CA . LEU A 1 95 ? -5.645 8.5 1.412 1 98 95 LEU A CA 1
ATOM 720 C C . LEU A 1 95 ? -7.082 8.172 1.034 1 98 95 LEU A C 1
ATOM 722 O O . LEU A 1 95 ? -7.438 8.18 -0.147 1 98 95 LEU A O 1
ATOM 726 N N . SER A 1 96 ? -7.848 7.836 2.002 1 97.56 96 SER A N 1
ATOM 727 C CA . SER A 1 96 ? -9.289 7.664 1.844 1 97.56 96 SER A CA 1
ATOM 728 C C . SER A 1 96 ? -10.055 8.328 2.984 1 97.56 96 SER A C 1
ATOM 730 O O . SER A 1 96 ? -10.352 7.688 3.994 1 97.56 96 SER A O 1
ATOM 732 N N . LEU A 1 97 ? -10.422 9.562 2.738 1 97.12 97 LEU A N 1
ATOM 733 C CA . LEU A 1 97 ? -11.078 10.359 3.771 1 97.12 97 LEU A CA 1
ATOM 734 C C . LEU A 1 97 ? -12.375 10.969 3.248 1 97.12 97 LEU A C 1
ATOM 736 O O . LEU A 1 97 ? -12.461 11.352 2.08 1 97.12 97 LEU A O 1
ATOM 740 N N . LYS A 1 98 ? -13.219 11.055 4.066 1 95.5 98 LYS A N 1
ATOM 741 C CA . LYS A 1 98 ? -14.484 11.688 3.719 1 95.5 98 LYS A CA 1
ATOM 742 C C . LYS A 1 98 ? -14.344 13.203 3.672 1 95.5 98 LYS A C 1
ATOM 744 O O . LYS A 1 98 ? -15.102 13.883 2.973 1 95.5 98 LYS A O 1
ATOM 749 N N . ASP A 1 99 ? -13.438 13.695 4.445 1 95 99 ASP A N 1
ATOM 750 C CA . ASP A 1 99 ? -13.258 15.133 4.598 1 95 99 ASP A CA 1
ATOM 751 C C . ASP A 1 99 ? -11.781 15.516 4.496 1 95 99 ASP A C 1
ATOM 753 O O . ASP A 1 99 ? -10.938 14.945 5.191 1 95 99 ASP A O 1
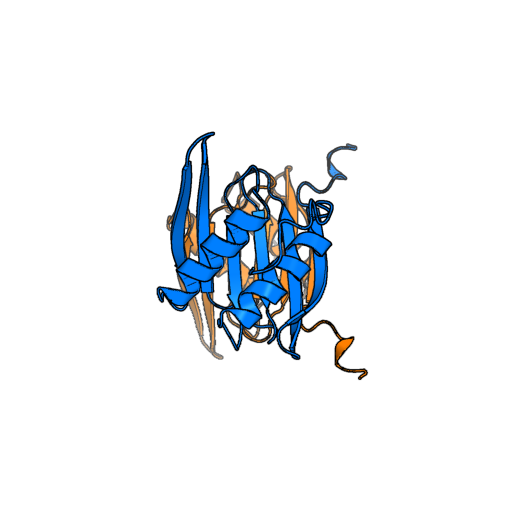ATOM 757 N N . TYR A 1 100 ? -11.492 16.469 3.574 1 96.44 100 TYR A N 1
ATOM 758 C CA . TYR A 1 100 ? -10.125 16.953 3.385 1 96.44 100 TYR A CA 1
ATOM 759 C C . TYR A 1 100 ? -10.008 18.422 3.734 1 96.44 100 TYR A C 1
ATOM 761 O O . TYR A 1 100 ? -9.18 19.141 3.166 1 96.44 100 TYR A O 1
ATOM 769 N N . SER A 1 101 ? -10.82 18.844 4.645 1 95.38 101 SER A N 1
ATOM 770 C CA . SER A 1 101 ? -10.805 20.25 5.074 1 95.38 101 SER A CA 1
ATOM 771 C C . SER A 1 101 ? -9.586 20.547 5.926 1 95.38 101 SER A C 1
ATOM 773 O O . SER A 1 101 ? -8.867 19.641 6.352 1 95.38 101 SER A O 1
ATOM 775 N N . ALA A 1 102 ? -9.391 21.844 6.195 1 96.19 102 ALA A N 1
ATOM 776 C CA . ALA A 1 102 ? -8.281 22.297 7.02 1 96.19 102 ALA A CA 1
ATOM 777 C C . ALA A 1 102 ? -8.352 21.688 8.422 1 96.19 102 ALA A C 1
ATOM 779 O O . ALA A 1 102 ? -7.328 21.328 9.008 1 96.19 102 ALA A O 1
ATOM 780 N N . SER A 1 103 ? -9.523 21.609 8.93 1 96.38 103 SER A N 1
ATOM 781 C CA . SER A 1 103 ? -9.719 21.047 10.266 1 96.38 103 SER A CA 1
ATOM 782 C C . SER A 1 103 ? -9.336 19.562 10.289 1 96.38 103 SER A C 1
ATOM 784 O O . SER A 1 103 ? -8.672 19.109 11.219 1 96.38 103 SER A O 1
ATOM 786 N N . SER A 1 104 ? -9.734 18.859 9.25 1 96.62 104 SER A N 1
ATOM 787 C CA . SER A 1 104 ? -9.391 17.453 9.141 1 96.62 104 SER A CA 1
ATOM 788 C C . SER A 1 104 ? -7.883 17.25 9.031 1 96.62 104 SER A C 1
ATOM 790 O O . SER A 1 104 ? -7.32 16.359 9.672 1 96.62 104 SER A O 1
ATOM 792 N N . VAL A 1 105 ? -7.289 18.078 8.281 1 97.19 105 VAL A N 1
ATOM 793 C CA . VAL A 1 105 ? -5.852 17.969 8.055 1 97.19 105 VAL A CA 1
ATOM 794 C C . VAL A 1 105 ? -5.102 18.234 9.359 1 97.19 105 VAL A C 1
ATOM 796 O O . VAL A 1 105 ? -4.113 17.562 9.664 1 97.19 105 VAL A O 1
ATOM 799 N N . LYS A 1 106 ? -5.559 19.203 10.094 1 97.12 106 LYS A N 1
ATOM 800 C CA . LYS A 1 106 ? -4.953 19.484 11.391 1 97.12 106 LYS A CA 1
ATOM 801 C C . LYS A 1 106 ? -5.031 18.281 12.32 1 97.12 106 LYS A C 1
ATOM 803 O O . LYS A 1 106 ? -4.039 17.906 12.953 1 97.12 106 LYS A O 1
ATOM 808 N N . ASP A 1 107 ? -6.184 17.719 12.375 1 97.31 107 ASP A N 1
ATOM 809 C CA . ASP A 1 107 ? -6.363 16.516 13.195 1 97.31 107 ASP A CA 1
ATOM 810 C C . ASP A 1 107 ? -5.469 15.383 12.703 1 97.31 107 ASP A C 1
ATOM 812 O O . ASP A 1 107 ? -4.898 14.648 13.508 1 97.31 107 ASP A O 1
ATOM 816 N N . LEU A 1 108 ? -5.348 15.273 11.406 1 98.06 108 LEU A N 1
ATOM 817 C CA . LEU A 1 108 ? -4.531 14.219 10.805 1 98.06 108 LEU A CA 1
ATOM 818 C C . LEU A 1 108 ? -3.061 14.406 11.164 1 98.06 108 LEU A C 1
ATOM 820 O O . LEU A 1 108 ? -2.363 13.438 11.469 1 98.06 108 LEU A O 1
ATOM 824 N N . LYS A 1 109 ? -2.637 15.648 11.117 1 97.06 109 LYS A N 1
ATOM 825 C CA . LYS A 1 109 ? -1.252 15.945 11.477 1 97.06 109 LYS A CA 1
ATOM 826 C C . LYS A 1 109 ? -0.96 15.531 12.914 1 97.06 109 LYS A C 1
ATOM 828 O O . LYS A 1 109 ? 0.075 14.922 13.195 1 97.06 109 LYS A O 1
ATOM 833 N N . THR A 1 110 ? -1.872 15.805 13.82 1 96.25 110 THR A N 1
ATOM 834 C CA . THR A 1 110 ? -1.712 15.453 15.227 1 96.25 110 THR A CA 1
ATOM 835 C C . THR A 1 110 ? -1.703 13.938 15.406 1 96.25 110 THR A C 1
ATOM 837 O O . THR A 1 110 ? -0.828 13.398 16.094 1 96.25 110 THR A O 1
ATOM 840 N N . LEU A 1 111 ? -2.586 13.266 14.742 1 96.62 111 LEU A N 1
ATOM 841 C CA . LEU A 1 111 ? -2.682 11.812 14.859 1 96.62 111 LEU A CA 1
ATOM 842 C C . LEU A 1 111 ? -1.446 11.141 14.266 1 96.62 111 LEU A C 1
ATOM 844 O O . LEU A 1 111 ? -0.892 10.219 14.867 1 96.62 111 LEU A O 1
ATOM 848 N N . LEU A 1 112 ? -1.056 11.609 13.125 1 96.94 112 LEU A N 1
ATOM 849 C CA . LEU A 1 112 ? 0.112 11.039 12.453 1 96.94 112 LEU A CA 1
ATOM 850 C C . LEU A 1 112 ? 1.363 11.219 13.305 1 96.94 112 LEU A C 1
ATOM 852 O O . LEU A 1 112 ? 2.164 10.289 13.445 1 96.94 112 LEU A O 1
ATOM 856 N N . SER A 1 113 ? 1.525 12.406 13.938 1 95.25 113 SER A N 1
ATOM 857 C CA . SER A 1 113 ? 2.672 12.68 14.797 1 95.25 113 SER A CA 1
ATOM 858 C C . SER A 1 113 ? 2.688 11.75 16 1 95.25 113 SER A C 1
ATOM 860 O O . SER A 1 113 ? 3.754 11.305 16.438 1 95.25 113 SER A O 1
ATOM 862 N N . THR A 1 114 ? 1.513 11.438 16.5 1 93.5 114 THR A N 1
ATOM 863 C CA . THR A 1 114 ? 1.409 10.547 17.656 1 93.5 114 THR A CA 1
ATOM 864 C C . THR A 1 114 ? 1.798 9.117 17.266 1 93.5 114 THR A C 1
ATOM 866 O O . THR A 1 114 ? 2.453 8.422 18.047 1 93.5 114 THR A O 1
ATOM 869 N N . VAL A 1 115 ? 1.412 8.695 16.094 1 94.56 115 VAL A N 1
ATOM 870 C CA . VAL A 1 115 ? 1.695 7.336 15.648 1 94.56 115 VAL A CA 1
ATOM 871 C C . VAL A 1 115 ? 3.184 7.191 15.336 1 94.56 115 VAL A C 1
ATOM 873 O O . VAL A 1 115 ? 3.789 6.16 15.641 1 94.56 115 VAL A O 1
ATOM 876 N N . VAL A 1 116 ? 3.775 8.172 14.648 1 92.25 116 VAL A N 1
ATOM 877 C CA . VAL A 1 116 ? 5.191 8.133 14.297 1 92.25 116 VAL A CA 1
ATOM 878 C C . VAL A 1 116 ? 6.039 8.281 15.555 1 92.25 116 VAL A C 1
ATOM 880 O O . VAL A 1 116 ? 7.059 7.605 15.711 1 92.25 116 VAL A O 1
ATOM 883 N N . GLY A 1 117 ? 5.949 8.492 16.562 1 80.69 117 GLY A N 1
ATOM 884 C CA . GLY A 1 117 ? 6.676 8.711 17.797 1 80.69 117 GLY A CA 1
ATOM 885 C C . GLY A 1 117 ? 7.258 10.109 17.906 1 80.69 117 GLY A C 1
ATOM 886 O O . GLY A 1 117 ? 8.055 10.391 18.812 1 80.69 117 GLY A O 1
ATOM 887 N N . LYS A 1 118 ? 7.418 10.875 16.891 1 60.56 118 LYS A N 1
ATOM 888 C CA . LYS A 1 118 ? 8.062 12.164 17.094 1 60.56 118 LYS A CA 1
ATOM 889 C C . LYS A 1 118 ? 7.422 12.93 18.25 1 60.56 118 LYS A C 1
ATOM 891 O O . LYS A 1 118 ? 6.199 12.906 18.406 1 60.56 118 LYS A O 1
ATOM 896 N N . PRO A 1 119 ? 8.109 13.227 19.297 1 41.88 119 PRO A N 1
ATOM 897 C CA . PRO A 1 119 ? 7.539 14.047 20.359 1 41.88 119 PRO A CA 1
ATOM 898 C C . PRO A 1 119 ? 6.711 15.219 19.844 1 41.88 119 PRO A C 1
ATOM 900 O O . PRO A 1 119 ? 6.969 15.719 18.734 1 41.88 119 PRO A O 1
ATOM 903 N N . PRO A 1 120 ? 5.414 15.344 20.094 1 40.91 120 PRO A N 1
ATOM 904 C CA . PRO A 1 120 ? 4.82 16.641 19.766 1 40.91 120 PRO A CA 1
ATOM 905 C C . PRO A 1 120 ? 5.797 17.797 19.953 1 40.91 120 PRO A C 1
ATOM 907 O O . PRO A 1 120 ? 6.297 18.016 21.047 1 40.91 120 PRO A O 1
ATOM 910 N N . GLY A 1 121 ? 6.812 17.922 19.234 1 33.75 121 GLY A N 1
ATOM 911 C CA . GLY A 1 121 ? 7.594 19.094 19.594 1 33.75 121 GLY A CA 1
ATOM 912 C C . GLY A 1 121 ? 6.754 20.219 20.172 1 33.75 121 GLY A C 1
ATOM 913 O O . GLY A 1 121 ? 5.527 20.125 20.234 1 33.75 121 GLY A O 1
ATOM 914 N N . GLU A 1 122 ? 7.539 21.578 20.203 1 35.69 122 GLU A N 1
ATOM 915 C CA . GLU A 1 122 ? 7.289 22.938 20.656 1 35.69 122 GLU A CA 1
ATOM 916 C C . GLU A 1 122 ? 5.957 23.469 20.141 1 35.69 122 GLU A C 1
ATOM 918 O O . GLU A 1 122 ? 5.648 23.312 18.953 1 35.69 122 GLU A O 1
ATOM 923 N N . THR A 1 123 ? 5.008 23.766 21.016 1 34.91 123 THR A N 1
ATOM 924 C CA . THR A 1 123 ? 3.93 24.75 21.109 1 34.91 123 THR A CA 1
ATOM 925 C C . THR A 1 123 ? 4.262 26 20.297 1 34.91 123 THR A C 1
ATOM 927 O O . THR A 1 123 ? 5.02 26.859 20.75 1 34.91 123 THR A O 1
ATOM 930 N N . GLU A 1 124 ? 4.75 26.078 19.078 1 34.53 124 GLU A N 1
ATOM 931 C CA . GLU A 1 124 ? 4.766 27.469 18.641 1 34.53 124 GLU A CA 1
ATOM 932 C C . GLU A 1 124 ? 3.445 28.172 18.953 1 34.53 124 GLU A C 1
ATOM 934 O O . GLU A 1 124 ? 2.422 27.516 19.156 1 34.53 124 GLU A O 1
ATOM 939 N N . HIS A 1 125 ? 3.516 29.703 19.125 1 30.23 125 HIS A N 1
ATOM 940 C CA . HIS A 1 125 ? 2.578 30.766 19.469 1 30.23 125 HIS A CA 1
ATOM 941 C C . HIS A 1 125 ? 1.253 30.594 18.734 1 30.23 125 HIS A C 1
ATOM 943 O O . HIS A 1 125 ? 1.235 30.266 17.547 1 30.23 125 HIS A O 1
ATOM 949 N N . PRO A 1 126 ? 0.168 30.609 19.531 1 30.7 126 PRO A N 1
ATOM 950 C CA . PRO A 1 126 ? -1.249 30.672 19.156 1 30.7 126 PRO A CA 1
ATOM 951 C C . PRO A 1 126 ? -1.5 31.547 17.938 1 30.7 126 PRO A C 1
ATOM 953 O O . PRO A 1 126 ? -0.677 32.406 17.609 1 30.7 126 PRO A O 1
ATOM 956 N N . CYS A 1 127 ? -2.252 31.203 16.906 1 27.72 127 CYS A N 1
ATOM 957 C CA . CYS A 1 127 ? -2.742 32.375 16.203 1 27.72 127 CYS A CA 1
ATOM 958 C C . CYS A 1 127 ? -2.881 33.562 17.141 1 27.72 127 CYS A C 1
ATOM 960 O O . CYS A 1 127 ? -3.613 33.5 18.125 1 27.72 127 CYS A O 1
ATOM 962 N N . ARG A 1 128 ? -1.773 34.438 17.391 1 21.17 128 ARG A N 1
ATOM 963 C CA . ARG A 1 128 ? -2.182 35.781 17.812 1 21.17 128 ARG A CA 1
ATOM 964 C C . ARG A 1 128 ? -3.189 36.375 16.828 1 21.17 128 ARG A C 1
ATOM 966 O O . ARG A 1 128 ? -3.016 36.25 15.609 1 21.17 128 ARG A O 1
ATOM 973 N N . MET B 1 1 ? -20.234 3.141 20.609 1 35.06 1 MET B N 1
ATOM 974 C CA . MET B 1 1 ? -18.922 3.467 21.125 1 35.06 1 MET B CA 1
ATOM 975 C C . MET B 1 1 ? -17.922 2.365 20.781 1 35.06 1 MET B C 1
ATOM 977 O O . MET B 1 1 ? -16.719 2.523 21 1 35.06 1 MET B O 1
ATOM 981 N N . ARG B 1 2 ? -18.562 1.246 20.688 1 42.91 2 ARG B N 1
ATOM 982 C CA . ARG B 1 2 ? -17.891 -0.034 20.484 1 42.91 2 ARG B CA 1
ATOM 983 C C . ARG B 1 2 ? -17.219 -0.096 19.125 1 42.91 2 ARG B C 1
ATOM 985 O O . ARG B 1 2 ? -16.219 -0.791 18.953 1 42.91 2 ARG B O 1
ATOM 992 N N . ASP B 1 3 ? -18 0.563 18.312 1 51.84 3 ASP B N 1
ATOM 993 C CA . ASP B 1 3 ? -17.703 0.443 16.891 1 51.84 3 ASP B CA 1
ATOM 994 C C . ASP B 1 3 ? -16.391 1.141 16.547 1 51.84 3 ASP B C 1
ATOM 996 O O . ASP B 1 3 ? -15.789 0.875 15.492 1 51.84 3 ASP B O 1
ATOM 1000 N N . LEU B 1 4 ? -16.078 2.119 17.484 1 56.81 4 LEU B N 1
ATOM 1001 C CA . LEU B 1 4 ? -14.836 2.852 17.312 1 56.81 4 LEU B CA 1
ATOM 1002 C C . LEU B 1 4 ? -13.633 1.933 17.5 1 56.81 4 LEU B C 1
ATOM 1004 O O . LEU B 1 4 ? -12.516 2.283 17.125 1 56.81 4 LEU B O 1
ATOM 1008 N N . ASP B 1 5 ? -14.008 0.782 18.062 1 60.34 5 ASP B N 1
ATOM 1009 C CA . ASP B 1 5 ? -12.883 -0.029 18.5 1 60.34 5 ASP B CA 1
ATOM 1010 C C . ASP B 1 5 ? -12.477 -1.047 17.438 1 60.34 5 ASP B C 1
ATOM 1012 O O . ASP B 1 5 ? -11.453 -1.714 17.562 1 60.34 5 ASP B O 1
ATOM 1016 N N . LYS B 1 6 ? -13.469 -1.13 16.5 1 72.31 6 LYS B N 1
ATOM 1017 C CA . LYS B 1 6 ? -13.094 -2.213 15.594 1 72.31 6 LYS B CA 1
ATOM 1018 C C . LYS B 1 6 ? -12.305 -1.686 14.398 1 72.31 6 LYS B C 1
ATOM 1020 O O . LYS B 1 6 ? -12.711 -0.713 13.766 1 72.31 6 LYS B O 1
ATOM 1025 N N . ARG B 1 7 ? -11.188 -2.268 14.203 1 83.56 7 ARG B N 1
ATOM 1026 C CA . ARG B 1 7 ? -10.406 -1.917 13.023 1 83.56 7 ARG B CA 1
ATOM 1027 C C . ARG B 1 7 ? -11.172 -2.23 11.742 1 83.56 7 ARG B C 1
ATOM 1029 O O . ARG B 1 7 ? -11.828 -3.268 11.648 1 83.56 7 ARG B O 1
ATOM 1036 N N . LYS B 1 8 ? -11.195 -1.243 10.977 1 87.44 8 LYS B N 1
ATOM 1037 C CA . LYS B 1 8 ? -11.844 -1.423 9.68 1 87.44 8 LYS B CA 1
ATOM 1038 C C . LYS B 1 8 ? -10.906 -2.107 8.688 1 87.44 8 LYS B C 1
ATOM 1040 O O . LYS B 1 8 ? -11.359 -2.656 7.68 1 87.44 8 LYS B O 1
ATOM 1045 N N . VAL B 1 9 ? -9.633 -2.104 9.055 1 91.06 9 VAL B N 1
ATOM 1046 C CA . VAL B 1 9 ? -8.625 -2.686 8.18 1 91.06 9 VAL B CA 1
ATOM 1047 C C . VAL B 1 9 ? -7.941 -3.855 8.883 1 91.06 9 VAL B C 1
ATOM 1049 O O . VAL B 1 9 ? -7.562 -3.75 10.047 1 91.06 9 VAL B O 1
ATOM 1052 N N . SER B 1 10 ? -7.902 -4.992 8.188 1 91.38 10 SER B N 1
ATOM 1053 C CA . SER B 1 10 ? -7.238 -6.172 8.734 1 91.38 10 SER B CA 1
ATOM 1054 C C . SER B 1 10 ? -6.051 -6.586 7.867 1 91.38 10 SER B C 1
ATOM 1056 O O . SER B 1 10 ? -6.039 -6.328 6.664 1 91.38 10 SER B O 1
ATOM 1058 N N . SER B 1 11 ? -5.039 -7.102 8.539 1 92.25 11 SER B N 1
ATOM 1059 C CA . SER B 1 11 ? -3.852 -7.52 7.793 1 92.25 11 SER B CA 1
ATOM 1060 C C . SER B 1 11 ? -3.383 -8.898 8.234 1 92.25 11 SER B C 1
ATOM 1062 O O . SER B 1 11 ? -3.562 -9.281 9.391 1 92.25 11 SER B O 1
ATOM 1064 N N . LYS B 1 12 ? -2.941 -9.656 7.301 1 93.12 12 LYS B N 1
ATOM 1065 C CA . LYS B 1 12 ? -2.256 -10.93 7.52 1 93.12 12 LYS B CA 1
ATOM 1066 C C . LYS B 1 12 ? -0.842 -10.891 6.945 1 93.12 12 LYS B C 1
ATOM 1068 O O . LYS B 1 12 ? -0.619 -10.352 5.859 1 93.12 12 LYS B O 1
ATOM 1073 N N . THR B 1 13 ? 0.064 -11.484 7.742 1 92.56 13 THR B N 1
ATOM 1074 C CA . THR B 1 13 ? 1.448 -11.5 7.285 1 92.56 13 THR B CA 1
ATOM 1075 C C . THR B 1 13 ? 1.988 -12.93 7.254 1 92.56 13 THR B C 1
ATOM 1077 O O . THR B 1 13 ? 1.567 -13.773 8.047 1 92.56 13 THR B O 1
ATOM 1080 N N . GLY B 1 14 ? 2.756 -13.156 6.238 1 94.38 14 GLY B N 1
ATOM 1081 C CA . GLY B 1 14 ? 3.469 -14.422 6.117 1 94.38 14 GLY B CA 1
ATOM 1082 C C . GLY B 1 14 ? 4.867 -14.266 5.551 1 94.38 14 GLY B C 1
ATOM 1083 O O . GLY B 1 14 ? 5.191 -13.227 4.965 1 94.38 14 GLY B O 1
ATOM 1084 N N . ARG B 1 15 ? 5.668 -15.258 5.918 1 95 15 ARG B N 1
ATOM 1085 C CA . ARG B 1 15 ? 7.031 -15.297 5.402 1 95 15 ARG B CA 1
ATOM 1086 C C . ARG B 1 15 ? 7.398 -16.688 4.918 1 95 15 ARG B C 1
ATOM 1088 O O . ARG B 1 15 ? 6.902 -17.688 5.453 1 95 15 ARG B O 1
ATOM 1095 N N . GLY B 1 16 ? 8.172 -16.75 3.926 1 95.31 16 GLY B N 1
ATOM 1096 C CA . GLY B 1 16 ? 8.664 -18 3.379 1 95.31 16 GLY B CA 1
ATOM 1097 C C . GLY B 1 16 ? 9.828 -17.828 2.424 1 95.31 16 GLY B C 1
ATOM 1098 O O . GLY B 1 16 ? 10.25 -16.688 2.156 1 95.31 16 GLY B O 1
ATOM 1099 N N . LEU B 1 17 ? 10.305 -19 1.97 1 95.19 17 LEU B N 1
ATOM 1100 C CA . LEU B 1 17 ? 11.398 -18.969 1.003 1 95.19 17 LEU B CA 1
ATOM 1101 C C . LEU B 1 17 ? 10.867 -19.047 -0.423 1 95.19 17 LEU B C 1
ATOM 1103 O O . LEU B 1 17 ? 10.031 -19.891 -0.734 1 95.19 17 LEU B O 1
ATOM 1107 N N . VAL B 1 18 ? 11.281 -18.078 -1.279 1 96.88 18 VAL B N 1
ATOM 1108 C CA . VAL B 1 18 ? 11 -18.094 -2.711 1 96.88 18 VAL B CA 1
ATOM 1109 C C . VAL B 1 18 ? 12.305 -18.188 -3.494 1 96.88 18 VAL B C 1
ATOM 1111 O O . VAL B 1 18 ? 13.086 -17.234 -3.529 1 96.88 18 VAL B O 1
ATOM 1114 N N . CYS B 1 19 ? 12.477 -19.266 -4.047 1 94.25 19 CYS B N 1
ATOM 1115 C CA . CYS B 1 19 ? 13.734 -19.578 -4.719 1 94.25 19 CYS B CA 1
ATOM 1116 C C . CYS B 1 19 ? 14.922 -19.312 -3.803 1 94.25 19 CYS B C 1
ATOM 1118 O O . CYS B 1 19 ? 15.898 -18.672 -4.215 1 94.25 19 CYS B O 1
ATOM 1120 N N . GLY B 1 20 ? 14.805 -19.641 -2.592 1 93.44 20 GLY B N 1
ATOM 1121 C CA . GLY B 1 20 ? 15.883 -19.578 -1.62 1 93.44 20 GLY B CA 1
ATOM 1122 C C . GLY B 1 20 ? 15.992 -18.219 -0.944 1 93.44 20 GLY B C 1
ATOM 1123 O O . GLY B 1 20 ? 16.828 -18.031 -0.052 1 93.44 20 GLY B O 1
ATOM 1124 N N . LEU B 1 21 ? 15.211 -17.344 -1.329 1 95.19 21 LEU B N 1
ATOM 1125 C CA . LEU B 1 21 ? 15.266 -16 -0.753 1 95.19 21 LEU B CA 1
ATOM 1126 C C . LEU B 1 21 ? 14.125 -15.797 0.241 1 95.19 21 LEU B C 1
ATOM 1128 O O . LEU B 1 21 ? 12.977 -16.141 -0.043 1 95.19 21 LEU B O 1
ATOM 1132 N N . PRO B 1 22 ? 14.523 -15.242 1.396 1 95.81 22 PRO B N 1
ATOM 1133 C CA . PRO B 1 22 ? 13.438 -14.891 2.318 1 95.81 22 PRO B CA 1
ATOM 1134 C C . PRO B 1 22 ? 12.484 -13.852 1.738 1 95.81 22 PRO B C 1
ATOM 1136 O O . PRO B 1 22 ? 12.922 -12.789 1.285 1 95.81 22 PRO B O 1
ATOM 1139 N N . THR B 1 23 ? 11.211 -14.188 1.67 1 96.81 23 THR B N 1
ATOM 1140 C CA . THR B 1 23 ? 10.18 -13.336 1.08 1 96.81 23 THR B CA 1
ATOM 1141 C C . THR B 1 23 ? 9.047 -13.102 2.07 1 96.81 23 THR B C 1
ATOM 1143 O O . THR B 1 23 ? 8.617 -14.023 2.766 1 96.81 23 THR B O 1
ATOM 1146 N N . GLU B 1 24 ? 8.641 -11.891 2.174 1 96.56 24 GLU B N 1
ATOM 1147 C CA . GLU B 1 24 ? 7.543 -11.508 3.055 1 96.56 24 GLU B CA 1
ATOM 1148 C C . GLU B 1 24 ? 6.297 -11.133 2.256 1 96.56 24 GLU B C 1
ATOM 1150 O O . GLU B 1 24 ? 6.395 -10.469 1.225 1 96.56 24 GLU B O 1
ATOM 1155 N N . ILE B 1 25 ? 5.141 -11.602 2.734 1 96.88 25 ILE B N 1
ATOM 1156 C CA . ILE B 1 25 ? 3.84 -11.258 2.17 1 96.88 25 ILE B CA 1
ATOM 1157 C C . ILE B 1 25 ? 2.977 -10.586 3.238 1 96.88 25 ILE B C 1
ATOM 1159 O O . ILE B 1 25 ? 2.863 -11.094 4.359 1 96.88 25 ILE B O 1
ATOM 1163 N N . VAL B 1 26 ? 2.473 -9.438 2.918 1 95.44 26 VAL B N 1
ATOM 1164 C CA . VAL B 1 26 ? 1.497 -8.766 3.77 1 95.44 26 VAL B CA 1
ATOM 1165 C C . VAL B 1 26 ? 0.2 -8.547 2.996 1 95.44 26 VAL B C 1
ATOM 1167 O O . VAL B 1 26 ? 0.205 -7.922 1.932 1 95.44 26 VAL B O 1
ATOM 1170 N N . ILE B 1 27 ? -0.858 -9.062 3.531 1 95.56 27 ILE B N 1
ATOM 1171 C CA . ILE B 1 27 ? -2.178 -8.883 2.934 1 95.56 27 ILE B CA 1
ATOM 1172 C C . ILE B 1 27 ? -3.018 -7.953 3.805 1 95.56 27 ILE B C 1
ATOM 1174 O O . ILE B 1 27 ? -3.248 -8.234 4.984 1 95.56 27 ILE B O 1
ATOM 1178 N N . THR B 1 28 ? -3.371 -6.902 3.254 1 94.12 28 THR B N 1
ATOM 1179 C CA . THR B 1 28 ? -4.293 -5.992 3.922 1 94.12 28 THR B CA 1
ATOM 1180 C C . THR B 1 28 ? -5.641 -5.965 3.205 1 94.12 28 THR B C 1
ATOM 1182 O O . THR B 1 28 ? -5.703 -5.75 1.992 1 94.12 28 THR B O 1
ATOM 1185 N N . GLU B 1 29 ? -6.688 -6.23 3.955 1 94.81 29 GLU B N 1
ATOM 1186 C CA . GLU B 1 29 ? -8.031 -6.219 3.385 1 94.81 29 GLU B CA 1
ATOM 1187 C C . GLU B 1 29 ? -8.742 -4.898 3.674 1 94.81 29 GLU B C 1
ATOM 1189 O O . GLU B 1 29 ? -8.922 -4.523 4.836 1 94.81 29 GLU B O 1
ATOM 1194 N N . PHE B 1 30 ? -9.125 -4.246 2.59 1 95.31 30 PHE B N 1
ATOM 1195 C CA . PHE B 1 30 ? -9.938 -3.041 2.666 1 95.31 30 PHE B CA 1
ATOM 1196 C C . PHE B 1 30 ? -11.375 -3.334 2.268 1 95.31 30 PHE B C 1
ATOM 1198 O O . PHE B 1 30 ? -11.688 -4.438 1.814 1 95.31 30 PHE B O 1
ATOM 1205 N N . GLU B 1 31 ? -12.133 -2.389 2.516 1 95.44 31 GLU B N 1
ATOM 1206 C CA . GLU B 1 31 ? -13.531 -2.525 2.111 1 95.44 31 GLU B CA 1
ATOM 1207 C C . GLU B 1 31 ? -13.648 -2.74 0.605 1 95.44 31 GLU B C 1
ATOM 1209 O O . GLU B 1 31 ? -14.477 -3.527 0.149 1 95.44 31 GLU B O 1
ATOM 1214 N N . ASN B 1 32 ? -12.773 -2.146 -0.129 1 95.25 32 ASN B N 1
ATOM 1215 C CA . ASN B 1 32 ? -12.977 -2.102 -1.574 1 95.25 32 ASN B CA 1
ATOM 1216 C C . ASN B 1 32 ? -11.922 -2.93 -2.311 1 95.25 32 ASN B C 1
ATOM 1218 O O . ASN B 1 32 ? -12.102 -3.258 -3.484 1 95.25 32 ASN B O 1
ATOM 1222 N N . LYS B 1 33 ? -10.836 -3.238 -1.653 1 96.12 33 LYS B N 1
ATOM 1223 C CA . LYS B 1 33 ? -9.75 -3.941 -2.336 1 96.12 33 LYS B CA 1
ATOM 1224 C C . LYS B 1 33 ? -8.922 -4.766 -1.353 1 96.12 33 LYS B C 1
ATOM 1226 O O . LYS B 1 33 ? -9.023 -4.574 -0.139 1 96.12 33 LYS B O 1
ATOM 1231 N N . PHE B 1 34 ? -8.172 -5.648 -1.95 1 96.44 34 PHE B N 1
ATOM 1232 C CA . PHE B 1 34 ? -7.02 -6.203 -1.247 1 96.44 34 PHE B CA 1
ATOM 1233 C C . PHE B 1 34 ? -5.738 -5.492 -1.663 1 96.44 34 PHE B C 1
ATOM 1235 O O . PHE B 1 34 ? -5.57 -5.137 -2.83 1 96.44 34 PHE B O 1
ATOM 1242 N N . PHE B 1 35 ? -5.008 -5.285 -0.71 1 95.88 35 PHE B N 1
ATOM 1243 C CA . PHE B 1 35 ? -3.645 -4.828 -0.951 1 95.88 35 PHE B CA 1
ATOM 1244 C C . PHE B 1 35 ? -2.635 -5.871 -0.488 1 95.88 35 PHE B C 1
ATOM 1246 O O . PHE B 1 35 ? -2.514 -6.137 0.71 1 95.88 35 PHE B O 1
ATOM 1253 N N . ILE B 1 36 ? -1.814 -6.391 -1.472 1 97.44 36 ILE B N 1
ATOM 1254 C CA . ILE B 1 36 ? -0.918 -7.504 -1.172 1 97.44 36 ILE B CA 1
ATOM 1255 C C . ILE B 1 36 ? 0.521 -7.105 -1.495 1 97.44 36 ILE B C 1
ATOM 1257 O O . ILE B 1 36 ? 0.873 -6.922 -2.662 1 97.44 36 ILE B O 1
ATOM 1261 N N . LEU B 1 37 ? 1.307 -6.996 -0.498 1 97.25 37 LEU B N 1
ATOM 1262 C CA . LEU B 1 37 ? 2.729 -6.699 -0.637 1 97.25 37 LEU B CA 1
ATOM 1263 C C . LEU B 1 37 ? 3.555 -7.98 -0.638 1 97.25 37 LEU B C 1
ATOM 1265 O O . LEU B 1 37 ? 3.363 -8.852 0.217 1 97.25 37 LEU B O 1
ATOM 1269 N N . ILE B 1 38 ? 4.371 -8.078 -1.606 1 98 38 ILE B N 1
ATOM 1270 C CA . ILE B 1 38 ? 5.301 -9.203 -1.704 1 98 38 ILE B CA 1
ATOM 1271 C C . ILE B 1 38 ? 6.715 -8.68 -1.959 1 98 38 ILE B C 1
ATOM 1273 O O . ILE B 1 38 ? 6.969 -8.023 -2.973 1 98 38 ILE B O 1
ATOM 1277 N N . THR B 1 39 ? 7.613 -8.969 -0.995 1 97.38 39 THR B N 1
ATOM 1278 C CA . THR B 1 39 ? 8.945 -8.406 -1.14 1 97.38 39 THR B CA 1
ATOM 1279 C C . THR B 1 39 ? 10 -9.336 -0.541 1 97.38 39 THR B C 1
ATOM 1281 O O . THR B 1 39 ? 9.773 -9.945 0.507 1 97.38 39 THR B O 1
ATOM 1284 N N . ASP B 1 40 ? 10.992 -9.539 -1.298 1 96.44 40 ASP B N 1
ATOM 1285 C CA . ASP B 1 40 ? 12.133 -10.273 -0.76 1 96.44 40 ASP B CA 1
ATOM 1286 C C . ASP B 1 40 ? 13.289 -9.328 -0.428 1 96.44 40 ASP B C 1
ATOM 1288 O O . ASP B 1 40 ? 14.344 -9.773 0.035 1 96.44 40 ASP B O 1
ATOM 1292 N N . SER B 1 41 ? 13.156 -8.031 -0.593 1 94.44 41 SER B N 1
ATOM 1293 C CA . SER B 1 41 ? 14.219 -7.047 -0.385 1 94.44 41 SER B CA 1
ATOM 1294 C C . SER B 1 41 ? 13.805 -6.012 0.656 1 94.44 41 SER B C 1
ATOM 1296 O O . SER B 1 41 ? 14.625 -5.184 1.07 1 94.44 41 SER B O 1
ATOM 1298 N N . GLY B 1 42 ? 12.594 -6.023 1.053 1 94.81 42 GLY B N 1
ATOM 1299 C CA . GLY B 1 42 ? 12.078 -5.016 1.965 1 94.81 42 GLY B CA 1
ATOM 1300 C C . GLY B 1 42 ? 11.75 -3.699 1.279 1 94.81 42 GLY B C 1
ATOM 1301 O O . GLY B 1 42 ? 11.57 -2.676 1.942 1 94.81 42 GLY B O 1
ATOM 1302 N N . LYS B 1 43 ? 11.734 -3.689 0.009 1 95.5 43 LYS B N 1
ATOM 1303 C CA . LYS B 1 43 ? 11.383 -2.525 -0.8 1 95.5 43 LYS B CA 1
ATOM 1304 C C . LYS B 1 43 ? 9.945 -2.615 -1.296 1 95.5 43 LYS B C 1
ATOM 1306 O O . LYS B 1 43 ? 9.344 -3.695 -1.294 1 95.5 43 LYS B O 1
ATOM 1311 N N . ILE B 1 44 ? 9.398 -1.374 -1.476 1 94.12 44 ILE B N 1
ATOM 1312 C CA . ILE B 1 44 ? 8.141 -1.351 -2.215 1 94.12 44 ILE B CA 1
ATOM 1313 C C . ILE B 1 44 ? 8.422 -1.254 -3.713 1 94.12 44 ILE B C 1
ATOM 1315 O O . ILE B 1 44 ? 9.188 -0.393 -4.152 1 94.12 44 ILE B O 1
ATOM 1319 N N . GLY B 1 45 ? 8.18 -2.158 -4.621 1 95.19 45 GLY B N 1
ATOM 1320 C CA . GLY B 1 45 ? 8.43 -2.217 -6.051 1 95.19 45 GLY B CA 1
ATOM 1321 C C . GLY B 1 45 ? 7.262 -1.722 -6.883 1 95.19 45 GLY B C 1
ATOM 1322 O O . GLY B 1 45 ? 6.773 -0.61 -6.676 1 95.19 45 GLY B O 1
ATOM 1323 N N . SER B 1 46 ? 6.867 -2.506 -7.84 1 97.5 46 SER B N 1
ATOM 1324 C CA . SER B 1 46 ? 5.793 -2.129 -8.75 1 97.5 46 SER B CA 1
ATOM 1325 C C . SER B 1 46 ? 4.422 -2.354 -8.117 1 97.5 46 SER B C 1
ATOM 1327 O O . SER B 1 46 ? 4.176 -3.398 -7.512 1 97.5 46 SER B O 1
ATOM 1329 N N . LEU B 1 47 ? 3.596 -1.313 -8.203 1 97.56 47 LEU B N 1
ATOM 1330 C CA . LEU B 1 47 ? 2.197 -1.448 -7.805 1 97.56 47 LEU B CA 1
ATOM 1331 C C . LEU B 1 47 ? 1.32 -1.784 -9.008 1 97.56 47 LEU B C 1
ATOM 1333 O O . LEU B 1 47 ? 1.312 -1.051 -10 1 97.56 47 LEU B O 1
ATOM 1337 N N . VAL B 1 48 ? 0.648 -2.908 -8.875 1 97.88 48 VAL B N 1
ATOM 1338 C CA . VAL B 1 48 ? -0.14 -3.418 -9.992 1 97.88 48 VAL B CA 1
ATOM 1339 C C . VAL B 1 48 ? -1.582 -3.648 -9.547 1 97.88 48 VAL B C 1
ATOM 1341 O O . VAL B 1 48 ? -1.831 -4.379 -8.578 1 97.88 48 VAL B O 1
ATOM 1344 N N . GLN B 1 49 ? -2.494 -3.041 -10.195 1 97.38 49 GLN B N 1
ATOM 1345 C CA . GLN B 1 49 ? -3.906 -3.314 -9.953 1 97.38 49 GLN B CA 1
ATOM 1346 C C . GLN B 1 49 ? -4.41 -4.445 -10.844 1 97.38 49 GLN B C 1
ATOM 1348 O O . GLN B 1 49 ? -4.141 -4.461 -12.047 1 97.38 49 GLN B O 1
ATOM 1353 N N . VAL B 1 50 ? -5.082 -5.363 -10.234 1 96.81 50 VAL B N 1
ATOM 1354 C CA . VAL B 1 50 ? -5.613 -6.5 -10.977 1 96.81 50 VAL B CA 1
ATOM 1355 C C . VAL B 1 50 ? -7.121 -6.605 -10.75 1 96.81 50 VAL B C 1
ATOM 1357 O O . VAL B 1 50 ? -7.586 -6.562 -9.617 1 96.81 50 VAL B O 1
ATOM 1360 N N . LEU B 1 51 ? -7.824 -6.629 -11.844 1 93.62 51 LEU B N 1
ATOM 1361 C CA . LEU B 1 51 ? -9.25 -6.945 -11.836 1 93.62 51 LEU B CA 1
ATOM 1362 C C . LEU B 1 51 ? -9.5 -8.352 -12.367 1 93.62 51 LEU B C 1
ATOM 1364 O O . LEU B 1 51 ? -9.008 -8.711 -13.445 1 93.62 51 LEU B O 1
ATOM 1368 N N . GLN B 1 52 ? -10.141 -9.086 -11.453 1 87.06 52 GLN B N 1
ATOM 1369 C CA . GLN B 1 52 ? -10.414 -10.461 -11.875 1 87.06 52 GLN B CA 1
ATOM 1370 C C . GLN B 1 52 ? -11.906 -10.68 -12.07 1 87.06 52 GLN B C 1
ATOM 1372 O O . GLN B 1 52 ? -12.719 -10.258 -11.242 1 87.06 52 GLN B O 1
ATOM 1377 N N . LYS B 1 53 ? -12.258 -11.078 -13.273 1 79.88 53 LYS B N 1
ATOM 1378 C CA . LYS B 1 53 ? -13.617 -11.547 -13.531 1 79.88 53 LYS B CA 1
ATOM 1379 C C . LYS B 1 53 ? -13.656 -13.062 -13.703 1 79.88 53 LYS B C 1
ATOM 1381 O O . LYS B 1 53 ? -12.945 -13.617 -14.539 1 79.88 53 LYS B O 1
ATOM 1386 N N . THR B 1 54 ? -14.156 -13.672 -12.641 1 69.69 54 THR B N 1
ATOM 1387 C CA . THR B 1 54 ? -14.258 -15.125 -12.742 1 69.69 54 THR B CA 1
ATOM 1388 C C . THR B 1 54 ? -15.656 -15.539 -13.18 1 69.69 54 THR B C 1
ATOM 1390 O O . THR B 1 54 ? -16.656 -15.094 -12.594 1 69.69 54 THR B O 1
ATOM 1393 N N . SER B 1 55 ? -15.695 -15.773 -14.406 1 66.81 55 SER B N 1
ATOM 1394 C CA . SER B 1 55 ? -16.922 -16.422 -14.859 1 66.81 55 SER B CA 1
ATOM 1395 C C . SER B 1 55 ? -16.766 -17.938 -14.945 1 66.81 55 SER B C 1
ATOM 1397 O O . SER B 1 55 ? -15.656 -18.453 -14.781 1 66.81 55 SER B O 1
ATOM 1399 N N . GLU B 1 56 ? -17.875 -18.672 -14.938 1 64.31 56 GLU B N 1
ATOM 1400 C CA . GLU B 1 56 ? -17.906 -20.125 -15.062 1 64.31 56 GLU B CA 1
ATOM 1401 C C . GLU B 1 56 ? -16.969 -20.594 -16.172 1 64.31 56 GLU B C 1
ATOM 1403 O O . GLU B 1 56 ? -16.391 -21.688 -16.094 1 64.31 56 GLU B O 1
ATOM 1408 N N . SER B 1 57 ? -16.75 -19.875 -17.094 1 63.69 57 SER B N 1
ATOM 1409 C CA . SER B 1 57 ? -16.078 -20.391 -18.281 1 63.69 57 SER B CA 1
ATOM 1410 C C . SER B 1 57 ? -14.727 -19.719 -18.5 1 63.69 57 SER B C 1
ATOM 1412 O O . SER B 1 57 ? -13.859 -20.25 -19.188 1 63.69 57 SER B O 1
ATOM 1414 N N . GLU B 1 58 ? -14.562 -18.5 -17.938 1 68.44 58 GLU B N 1
ATOM 1415 C CA . GLU B 1 58 ? -13.352 -17.766 -18.266 1 68.44 58 GLU B CA 1
ATOM 1416 C C . GLU B 1 58 ? -12.883 -16.906 -17.094 1 68.44 58 GLU B C 1
ATOM 1418 O O . GLU B 1 58 ? -13.695 -16.344 -16.359 1 68.44 58 GLU B O 1
ATOM 1423 N N . ASN B 1 59 ? -11.562 -17.219 -16.797 1 75.62 59 ASN B N 1
ATOM 1424 C CA . ASN B 1 59 ? -10.938 -16.281 -15.867 1 75.62 59 ASN B CA 1
ATOM 1425 C C . ASN B 1 59 ? -10.164 -15.195 -16.609 1 75.62 59 ASN B C 1
ATOM 1427 O O . ASN B 1 59 ? -9.219 -15.484 -17.328 1 75.62 59 ASN B O 1
ATOM 1431 N N . ILE B 1 60 ? -10.789 -14.07 -16.656 1 86.56 60 ILE B N 1
ATOM 1432 C CA . ILE B 1 60 ? -10.133 -12.938 -17.297 1 86.56 60 ILE B CA 1
ATOM 1433 C C . ILE B 1 60 ? -9.453 -12.07 -16.25 1 86.56 60 ILE B C 1
ATOM 1435 O O . ILE B 1 60 ? -10.039 -11.789 -15.195 1 86.56 60 ILE B O 1
ATOM 1439 N N . CYS B 1 61 ? -8.172 -11.945 -16.531 1 90.94 61 CYS B N 1
ATOM 1440 C CA . CYS B 1 61 ? -7.391 -11.094 -15.648 1 90.94 61 CYS B CA 1
ATOM 1441 C C . CYS B 1 61 ? -6.898 -9.852 -16.391 1 90.94 61 CYS B C 1
ATOM 1443 O O . CYS B 1 61 ? -6.336 -9.953 -17.484 1 90.94 61 CYS B O 1
ATOM 1445 N N . SER B 1 62 ? -7.266 -8.734 -15.875 1 93.81 62 SER B N 1
ATOM 1446 C CA . SER B 1 62 ? -6.758 -7.469 -16.391 1 93.81 62 SER B CA 1
ATOM 1447 C C . SER B 1 62 ? -5.863 -6.77 -15.375 1 93.81 62 SER B C 1
ATOM 1449 O O . SER B 1 62 ? -6.254 -6.59 -14.219 1 93.81 62 SER B O 1
ATOM 1451 N N . SER B 1 63 ? -4.641 -6.473 -15.844 1 95.94 63 SER B N 1
ATOM 1452 C CA . SER B 1 63 ? -3.693 -5.844 -14.922 1 95.94 63 SER B CA 1
ATOM 1453 C C . SER B 1 63 ? -3.268 -4.469 -15.422 1 95.94 63 SER B C 1
ATOM 1455 O O . SER B 1 63 ? -3.229 -4.227 -16.625 1 95.94 63 SER B O 1
ATOM 1457 N N . ARG B 1 64 ? -3.029 -3.574 -14.5 1 95.75 64 ARG B N 1
ATOM 1458 C CA . ARG B 1 64 ? -2.506 -2.238 -14.766 1 95.75 64 ARG B CA 1
ATOM 1459 C C . ARG B 1 64 ? -1.436 -1.856 -13.742 1 95.75 64 ARG B C 1
ATOM 1461 O O . ARG B 1 64 ? -1.675 -1.907 -12.539 1 95.75 64 ARG B O 1
ATOM 1468 N N . VAL B 1 65 ? -0.315 -1.426 -14.312 1 97.38 65 VAL B N 1
ATOM 1469 C CA . VAL B 1 65 ? 0.741 -0.959 -13.422 1 97.38 65 VAL B CA 1
ATOM 1470 C C . VAL B 1 65 ? 0.465 0.483 -13 1 97.38 65 VAL B C 1
ATOM 1472 O O . VAL B 1 65 ? 0.267 1.355 -13.852 1 97.38 65 VAL B O 1
ATOM 1475 N N . LEU B 1 66 ? 0.424 0.712 -11.75 1 95.19 66 LEU B N 1
ATOM 1476 C CA . LEU B 1 66 ? 0.114 2.027 -11.203 1 95.19 66 LEU B CA 1
ATOM 1477 C C . LEU B 1 66 ? 1.39 2.814 -10.922 1 95.19 66 LEU B C 1
ATOM 1479 O O . LEU B 1 66 ? 1.397 4.043 -11 1 95.19 66 LEU B O 1
ATOM 1483 N N . PHE B 1 67 ? 2.354 2.088 -10.594 1 93.06 67 PHE B N 1
ATOM 1484 C CA . PHE B 1 67 ? 3.623 2.668 -10.172 1 93.06 67 PHE B CA 1
ATOM 1485 C C . PHE B 1 67 ? 4.754 1.656 -10.312 1 93.06 67 PHE B C 1
ATOM 1487 O O . PHE B 1 67 ? 4.555 0.46 -10.094 1 93.06 67 PHE B O 1
ATOM 1494 N N . GLY B 1 68 ? 5.895 2.199 -10.617 1 94.88 68 GLY B N 1
ATOM 1495 C CA . GLY B 1 68 ? 7.059 1.335 -10.734 1 94.88 68 GLY B CA 1
ATOM 1496 C C . GLY B 1 68 ? 7.254 0.788 -12.141 1 94.88 68 GLY B C 1
ATOM 1497 O O . GLY B 1 68 ? 6.824 1.4 -13.117 1 94.88 68 GLY B O 1
ATOM 1498 N N . LYS B 1 69 ? 8.07 -0.228 -12.203 1 95.62 69 LYS B N 1
ATOM 1499 C CA . LYS B 1 69 ? 8.367 -0.865 -13.477 1 95.62 69 LYS B CA 1
ATOM 1500 C C . LYS B 1 69 ? 7.117 -1.49 -14.086 1 95.62 69 LYS B C 1
ATOM 1502 O O . LYS B 1 69 ? 6.332 -2.131 -13.383 1 95.62 69 LYS B O 1
ATOM 1507 N N . ASP B 1 70 ? 6.914 -1.256 -15.453 1 96.62 70 ASP B N 1
ATOM 1508 C CA . ASP B 1 70 ? 5.77 -1.8 -16.172 1 96.62 70 ASP B CA 1
ATOM 1509 C C . ASP B 1 70 ? 6.227 -2.758 -17.281 1 96.62 70 ASP B C 1
ATOM 1511 O O . ASP B 1 70 ? 6.375 -2.357 -18.438 1 96.62 70 ASP B O 1
ATOM 1515 N N . THR B 1 71 ? 6.484 -3.975 -16.859 1 96.69 71 THR B N 1
ATOM 1516 C CA . THR B 1 71 ? 6.898 -5.004 -17.797 1 96.69 71 THR B CA 1
ATOM 1517 C C . THR B 1 71 ? 5.84 -6.102 -17.906 1 96.69 71 THR B C 1
ATOM 1519 O O . THR B 1 71 ? 5.082 -6.328 -16.953 1 96.69 71 THR B O 1
ATOM 1522 N N . PRO B 1 72 ? 5.777 -6.734 -19.078 1 96.31 72 PRO B N 1
ATOM 1523 C CA . PRO B 1 72 ? 4.84 -7.848 -19.203 1 96.31 72 PRO B CA 1
ATOM 1524 C C . PRO B 1 72 ? 5.023 -8.914 -18.125 1 96.31 72 PRO B C 1
ATOM 1526 O O . PRO B 1 72 ? 4.047 -9.508 -17.672 1 96.31 72 PRO B O 1
ATOM 1529 N N . GLU B 1 73 ? 6.238 -9.055 -17.719 1 96.81 73 GLU B N 1
ATOM 1530 C CA . GLU B 1 73 ? 6.551 -10.055 -16.703 1 96.81 73 GLU B CA 1
ATOM 1531 C C . GLU B 1 73 ? 5.875 -9.727 -15.383 1 96.81 73 GLU B C 1
ATOM 1533 O O . GLU B 1 73 ? 5.266 -10.594 -14.75 1 96.81 73 GLU B O 1
ATOM 1538 N N . ILE B 1 74 ? 5.957 -8.516 -14.969 1 97.75 74 ILE B N 1
ATOM 1539 C CA . ILE B 1 74 ? 5.379 -8.062 -13.703 1 97.75 74 ILE B CA 1
ATOM 1540 C C . ILE B 1 74 ? 3.857 -8.195 -13.758 1 97.75 74 ILE B C 1
ATOM 1542 O O . ILE B 1 74 ? 3.236 -8.68 -12.805 1 97.75 74 ILE B O 1
ATOM 1546 N N . GLN B 1 75 ? 3.336 -7.844 -14.93 1 97.38 75 GLN B N 1
ATOM 1547 C CA . GLN B 1 75 ? 1.89 -7.938 -15.086 1 97.38 75 GLN B CA 1
ATOM 1548 C C . GLN B 1 75 ? 1.431 -9.391 -15.094 1 97.38 75 GLN B C 1
ATOM 1550 O O . GLN B 1 75 ? 0.406 -9.727 -14.492 1 97.38 75 GLN B O 1
ATOM 1555 N N . ALA B 1 76 ? 2.199 -10.25 -15.719 1 96.12 76 ALA B N 1
ATOM 1556 C CA . ALA B 1 76 ? 1.866 -11.672 -15.781 1 96.12 76 ALA B CA 1
ATOM 1557 C C . ALA B 1 76 ? 1.896 -12.305 -14.398 1 96.12 76 ALA B C 1
ATOM 1559 O O . ALA B 1 76 ? 1.024 -13.109 -14.055 1 96.12 76 ALA B O 1
ATOM 1560 N N . VAL B 1 77 ? 2.855 -11.906 -13.625 1 97.19 77 VAL B N 1
ATOM 1561 C CA . VAL B 1 77 ? 2.977 -12.469 -12.289 1 97.19 77 VAL B CA 1
ATOM 1562 C C . VAL B 1 77 ? 1.807 -12.008 -11.422 1 97.19 77 VAL B C 1
ATOM 1564 O O . VAL B 1 77 ? 1.206 -12.805 -10.695 1 97.19 77 VAL B O 1
ATOM 1567 N N . ALA B 1 78 ? 1.482 -10.758 -11.531 1 97.56 78 ALA B N 1
ATOM 1568 C CA . ALA B 1 78 ? 0.347 -10.234 -10.773 1 97.56 78 ALA B CA 1
ATOM 1569 C C . ALA B 1 78 ? -0.933 -11 -11.117 1 97.56 78 ALA B C 1
ATOM 1571 O O . ALA B 1 78 ? -1.688 -11.383 -10.219 1 97.56 78 ALA B O 1
ATOM 1572 N N . CYS B 1 79 ? -1.147 -11.289 -12.375 1 96.06 79 CYS B N 1
ATOM 1573 C CA . CYS B 1 79 ? -2.33 -12.016 -12.82 1 96.06 79 CYS B CA 1
ATOM 1574 C C . CYS B 1 79 ? -2.299 -13.461 -12.328 1 96.06 79 CYS B C 1
ATOM 1576 O O . CYS B 1 79 ? -3.309 -13.977 -11.852 1 96.06 79 CYS B O 1
ATOM 1578 N N . ALA B 1 80 ? -1.156 -14.039 -12.438 1 95 80 ALA B N 1
ATOM 1579 C CA . ALA B 1 80 ? -1.021 -15.43 -12.008 1 95 80 ALA B CA 1
ATOM 1580 C C . ALA B 1 80 ? -1.342 -15.578 -10.523 1 95 80 ALA B C 1
ATOM 1582 O O . ALA B 1 80 ? -2.02 -16.531 -10.125 1 95 80 ALA B O 1
ATOM 1583 N N . LEU B 1 81 ? -0.911 -14.664 -9.742 1 96.25 81 LEU B N 1
ATOM 1584 C CA . LEU B 1 81 ? -1.146 -14.711 -8.305 1 96.25 81 LEU B CA 1
ATOM 1585 C C . LEU B 1 81 ? -2.615 -14.445 -7.984 1 96.25 81 LEU B C 1
ATOM 1587 O O . LEU B 1 81 ? -3.189 -15.109 -7.113 1 96.25 81 LEU B O 1
ATOM 1591 N N . ALA B 1 82 ? -3.162 -13.508 -8.695 1 94.44 82 ALA B N 1
ATOM 1592 C CA . ALA B 1 82 ? -4.578 -13.203 -8.484 1 94.44 82 ALA B CA 1
ATOM 1593 C C . ALA B 1 82 ? -5.449 -14.406 -8.812 1 94.44 82 ALA B C 1
ATOM 1595 O O . ALA B 1 82 ? -6.422 -14.688 -8.102 1 94.44 82 ALA B O 1
ATOM 1596 N N . GLU B 1 83 ? -5.059 -15.047 -9.812 1 90.56 83 GLU B N 1
ATOM 1597 C CA . GLU B 1 83 ? -5.832 -16.203 -10.242 1 90.56 83 GLU B CA 1
ATOM 1598 C C . GLU B 1 83 ? -5.723 -17.344 -9.242 1 90.56 83 GLU B C 1
ATOM 1600 O O . GLU B 1 83 ? -6.637 -18.172 -9.117 1 90.56 83 GLU B O 1
ATOM 1605 N N . THR B 1 84 ? -4.668 -17.422 -8.57 1 89.31 84 THR B N 1
ATOM 1606 C CA . THR B 1 84 ? -4.426 -18.5 -7.621 1 89.31 84 THR B CA 1
ATOM 1607 C C . THR B 1 84 ? -5.34 -18.375 -6.406 1 89.31 84 THR B C 1
ATOM 1609 O O . THR B 1 84 ? -5.863 -19.375 -5.906 1 89.31 84 THR B O 1
ATOM 1612 N N . CYS B 1 85 ? -5.609 -17.172 -5.902 1 88 85 CYS B N 1
ATOM 1613 C CA . CYS B 1 85 ? -6.324 -17 -4.645 1 88 85 CYS B CA 1
ATOM 1614 C C . CYS B 1 85 ? -7.758 -16.562 -4.891 1 88 85 CYS B C 1
ATOM 1616 O O . CYS B 1 85 ? -8.602 -16.625 -3.99 1 88 85 CYS B O 1
ATOM 1618 N N . LYS B 1 86 ? -8.219 -16.234 -6.047 1 83.94 86 LYS B N 1
ATOM 1619 C CA . LYS B 1 86 ? -9.57 -15.836 -6.441 1 83.94 86 LYS B CA 1
ATOM 1620 C C . LYS B 1 86 ? -10.164 -14.867 -5.43 1 83.94 86 LYS B C 1
ATOM 1622 O O . LYS B 1 86 ? -11.219 -15.133 -4.852 1 83.94 86 LYS B O 1
ATOM 1627 N N . PHE B 1 87 ? -9.578 -13.766 -5.297 1 89.69 87 PHE B N 1
ATOM 1628 C CA . PHE B 1 87 ? -10.023 -12.75 -4.355 1 89.69 87 PHE B CA 1
ATOM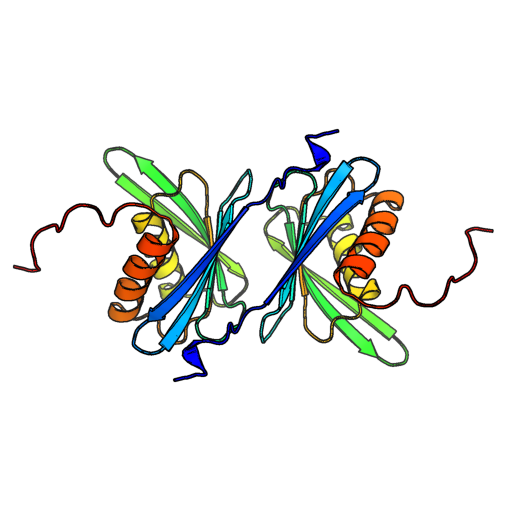 1629 C C . PHE B 1 87 ? -11.375 -12.18 -4.77 1 89.69 87 PHE B C 1
ATOM 1631 O O . PHE B 1 87 ? -11.602 -11.906 -5.949 1 89.69 87 PHE B O 1
ATOM 1638 N N . PRO B 1 88 ? -12.258 -12.07 -3.816 1 89.94 88 PRO B N 1
ATOM 1639 C CA . PRO B 1 88 ? -13.594 -11.57 -4.129 1 89.94 88 PRO B CA 1
ATOM 1640 C C . PRO B 1 88 ? -13.609 -10.07 -4.438 1 89.94 88 PRO B C 1
ATOM 1642 O O . PRO B 1 88 ? -14.648 -9.523 -4.82 1 89.94 88 PRO B O 1
ATOM 1645 N N . LYS B 1 89 ? -12.547 -9.352 -4.273 1 93.88 89 LYS B N 1
ATOM 1646 C CA . LYS B 1 89 ? -12.359 -7.93 -4.566 1 93.88 89 LYS B CA 1
ATOM 1647 C C . LYS B 1 89 ? -11.125 -7.703 -5.426 1 93.88 89 LYS B C 1
ATOM 1649 O O . LYS B 1 89 ? -10.25 -8.57 -5.504 1 93.88 89 LY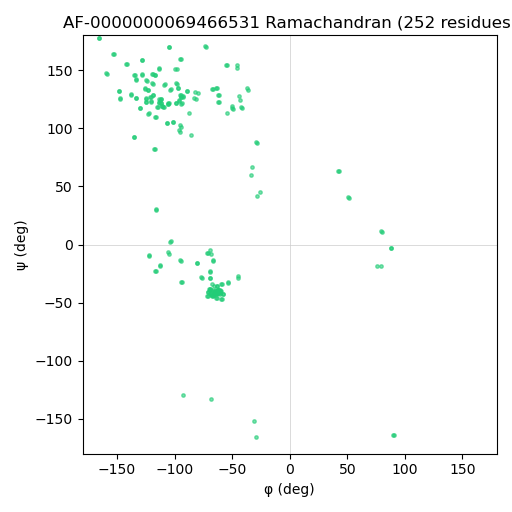S B O 1
ATOM 1654 N N . PRO B 1 90 ? -11.164 -6.5 -6.105 1 94.56 90 PRO B N 1
ATOM 1655 C CA . PRO B 1 90 ? -9.93 -6.184 -6.828 1 94.56 90 PRO B CA 1
ATOM 1656 C C . PRO B 1 90 ? -8.695 -6.215 -5.926 1 94.56 90 PRO B C 1
ATOM 1658 O O . PRO B 1 90 ? -8.805 -6.023 -4.715 1 94.56 90 PRO B O 1
ATOM 1661 N N . VAL B 1 91 ? -7.574 -6.473 -6.602 1 96.69 91 VAL B N 1
ATOM 1662 C CA . VAL B 1 91 ? -6.332 -6.602 -5.844 1 96.69 91 VAL B CA 1
ATOM 1663 C C . VAL B 1 91 ? -5.305 -5.598 -6.363 1 96.69 91 VAL B C 1
ATOM 1665 O O . VAL B 1 91 ? -5.172 -5.406 -7.574 1 96.69 91 VAL B O 1
ATOM 1668 N N . VAL B 1 92 ? -4.672 -4.902 -5.438 1 97.06 92 VAL B N 1
ATOM 1669 C CA . VAL B 1 92 ? -3.463 -4.148 -5.758 1 97.06 92 VAL B CA 1
ATOM 1670 C C . VAL B 1 92 ? -2.242 -4.867 -5.188 1 97.06 92 VAL B C 1
ATOM 1672 O O . VAL B 1 92 ? -2.125 -5.039 -3.973 1 97.06 92 VAL B O 1
ATOM 1675 N N . PHE B 1 93 ? -1.32 -5.215 -6.141 1 97.75 93 PHE B N 1
ATOM 1676 C CA . PHE B 1 93 ? -0.093 -5.887 -5.727 1 97.75 93 PHE B CA 1
ATOM 1677 C C . PHE B 1 93 ? 1.049 -4.887 -5.586 1 97.75 93 PHE B C 1
ATOM 1679 O O . PHE B 1 93 ? 1.188 -3.977 -6.402 1 97.75 93 PHE B O 1
ATOM 1686 N N . GLY B 1 94 ? 1.786 -4.957 -4.562 1 97.44 94 GLY B N 1
ATOM 1687 C CA . GLY B 1 94 ? 3.131 -4.414 -4.473 1 97.44 94 GLY B CA 1
ATOM 1688 C C . GLY B 1 94 ? 4.211 -5.469 -4.613 1 97.44 94 GLY B C 1
ATOM 1689 O O . GLY B 1 94 ? 4.484 -6.219 -3.674 1 97.44 94 GLY B O 1
ATOM 1690 N N . LEU B 1 95 ? 4.852 -5.484 -5.758 1 98.06 95 LEU B N 1
ATOM 1691 C CA . LEU B 1 95 ? 5.789 -6.551 -6.078 1 98.06 95 LEU B CA 1
ATOM 1692 C C . LEU B 1 95 ? 7.219 -6.023 -6.113 1 98.06 95 LEU B C 1
ATOM 1694 O O . LEU B 1 95 ? 7.527 -5.102 -6.875 1 98.06 95 LEU B O 1
ATOM 1698 N N . SER B 1 96 ? 8.031 -6.539 -5.277 1 97.62 96 SER B N 1
ATOM 1699 C CA . SER B 1 96 ? 9.461 -6.277 -5.297 1 97.62 96 SER B CA 1
ATOM 1700 C C . SER B 1 96 ? 10.258 -7.566 -5.125 1 97.62 96 SER B C 1
ATOM 1702 O O . SER B 1 96 ? 10.609 -7.938 -4.004 1 97.62 96 SER B O 1
ATOM 1704 N N . LEU B 1 97 ? 10.602 -8.148 -6.242 1 97.19 97 LEU B N 1
ATOM 1705 C CA . LEU B 1 97 ? 11.281 -9.438 -6.234 1 97.19 97 LEU B CA 1
ATOM 1706 C C . LEU B 1 97 ? 12.547 -9.391 -7.09 1 97.19 97 LEU B C 1
ATOM 1708 O O . LEU B 1 97 ? 12.57 -8.734 -8.133 1 97.19 97 LEU B O 1
ATOM 1712 N N . LYS B 1 98 ? 13.422 -10.07 -6.68 1 95.62 98 LYS B N 1
ATOM 1713 C CA . LYS B 1 98 ? 14.656 -10.172 -7.441 1 95.62 98 LYS B CA 1
ATOM 1714 C C . LYS B 1 98 ? 14.484 -11.094 -8.648 1 95.62 98 LYS B C 1
ATOM 1716 O O . LYS B 1 98 ? 15.195 -10.961 -9.641 1 95.62 98 LYS B O 1
ATOM 1721 N N . ASP B 1 99 ? 13.594 -12.023 -8.508 1 95.12 99 ASP B N 1
ATOM 1722 C CA . ASP B 1 99 ? 13.391 -13.055 -9.523 1 95.12 99 ASP B CA 1
ATOM 1723 C C . ASP B 1 99 ? 11.906 -13.242 -9.82 1 95.12 99 ASP B C 1
ATOM 1725 O O . ASP B 1 99 ? 11.102 -13.438 -8.898 1 95.12 99 ASP B O 1
ATOM 1729 N N . TYR B 1 100 ? 11.562 -13.133 -11.133 1 96.5 100 TYR B N 1
ATOM 1730 C CA . TYR B 1 100 ? 10.18 -13.312 -11.562 1 96.5 100 TYR B CA 1
ATOM 1731 C C . TYR B 1 100 ? 10.047 -14.516 -12.484 1 96.5 100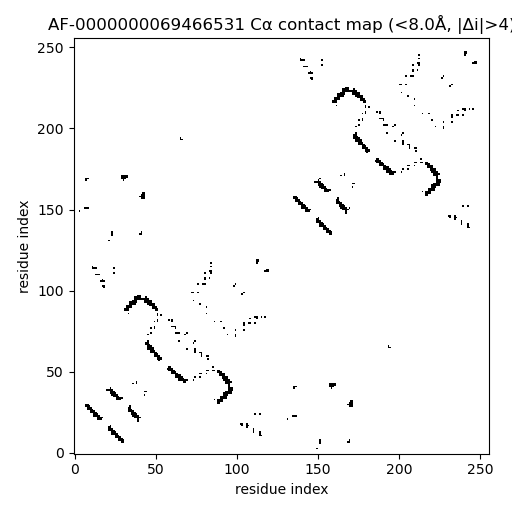 TYR B C 1
ATOM 1733 O O . TYR B 1 100 ? 9.18 -14.539 -13.367 1 96.5 100 TYR B O 1
ATOM 1741 N N . SER B 1 101 ? 10.875 -15.469 -12.281 1 95.56 101 SER B N 1
ATOM 1742 C CA . SER B 1 101 ? 10.859 -16.688 -13.094 1 95.56 101 SER B CA 1
ATOM 1743 C C . SER B 1 101 ? 9.664 -17.562 -12.75 1 95.56 101 SER B C 1
ATOM 1745 O O . SER B 1 101 ? 8.992 -17.328 -11.742 1 95.56 101 SER B O 1
ATOM 1747 N N . ALA B 1 102 ? 9.461 -18.578 -13.578 1 96.31 102 ALA B N 1
ATOM 1748 C CA . ALA B 1 102 ? 8.367 -19.531 -13.367 1 96.31 102 ALA B CA 1
ATOM 1749 C C . ALA B 1 102 ? 8.516 -20.234 -12.031 1 96.31 102 ALA B C 1
ATOM 1751 O O . ALA B 1 102 ? 7.52 -20.484 -11.344 1 96.31 102 ALA B O 1
ATOM 1752 N N . SER B 1 103 ? 9.711 -20.562 -11.688 1 96.44 103 SER B N 1
ATOM 1753 C CA . SER B 1 103 ? 9.969 -21.234 -10.422 1 96.44 103 SER B CA 1
ATOM 1754 C C . SER B 1 103 ? 9.617 -20.344 -9.234 1 96.44 103 SER B C 1
ATOM 1756 O O . SER B 1 103 ? 8.992 -20.797 -8.273 1 96.44 103 SER B O 1
ATOM 1758 N N . SER B 1 104 ? 9.992 -19.094 -9.352 1 96.69 104 SER B N 1
ATOM 1759 C CA . SER B 1 104 ? 9.672 -18.125 -8.305 1 96.69 104 SER B CA 1
ATOM 1760 C C . SER B 1 104 ? 8.164 -17.953 -8.164 1 96.69 104 SER B C 1
ATOM 1762 O O . SER B 1 104 ? 7.645 -17.891 -7.047 1 96.69 104 SER B O 1
ATOM 1764 N N . VAL B 1 105 ? 7.516 -17.891 -9.266 1 97.25 105 VAL B N 1
ATOM 1765 C CA . VAL B 1 105 ? 6.07 -17.672 -9.266 1 97.25 105 VAL B CA 1
ATOM 1766 C C . VAL B 1 105 ? 5.371 -18.875 -8.625 1 97.25 105 VAL B C 1
ATOM 1768 O O . VAL B 1 105 ? 4.406 -18.703 -7.875 1 97.25 105 VAL B O 1
ATOM 1771 N N . LYS B 1 106 ? 5.84 -20.031 -8.93 1 97.12 106 LYS B N 1
ATOM 1772 C CA . LYS B 1 106 ? 5.281 -21.234 -8.32 1 97.12 106 LYS B CA 1
ATOM 1773 C C . LYS B 1 106 ? 5.418 -21.203 -6.797 1 97.12 106 LYS B C 1
ATOM 1775 O O . LYS B 1 106 ? 4.461 -21.469 -6.074 1 97.12 106 LYS B O 1
ATOM 1780 N N . ASP B 1 107 ? 6.582 -20.859 -6.367 1 97.38 107 ASP B N 1
ATOM 1781 C CA . ASP B 1 107 ? 6.816 -20.75 -4.93 1 97.38 107 ASP B CA 1
ATOM 1782 C C . ASP B 1 107 ? 5.918 -19.672 -4.32 1 97.38 107 ASP B C 1
ATOM 1784 O O . ASP B 1 107 ? 5.395 -19.844 -3.219 1 97.38 107 ASP B O 1
ATOM 1788 N N . LEU B 1 108 ? 5.75 -18.578 -5.047 1 98.06 108 LEU B N 1
ATOM 1789 C CA . LEU B 1 108 ? 4.93 -17.469 -4.57 1 98.06 108 LEU B CA 1
ATOM 1790 C C . LEU B 1 108 ? 3.473 -17.906 -4.43 1 98.06 108 LEU B C 1
ATOM 1792 O O . LEU B 1 108 ? 2.807 -17.547 -3.457 1 98.06 108 LEU B O 1
ATOM 1796 N N . LYS B 1 109 ? 3.025 -18.656 -5.418 1 97.06 109 LYS B N 1
ATOM 1797 C CA . LYS B 1 109 ? 1.649 -19.141 -5.363 1 97.06 109 LYS B CA 1
ATOM 1798 C C . LYS B 1 109 ? 1.422 -20.016 -4.129 1 97.06 109 LYS B C 1
ATOM 1800 O O . LYS B 1 109 ? 0.411 -19.875 -3.439 1 97.06 109 LYS B O 1
ATOM 1805 N N . THR B 1 110 ? 2.367 -20.859 -3.814 1 96.25 110 THR B N 1
ATOM 1806 C CA . THR B 1 110 ? 2.27 -21.734 -2.652 1 96.25 110 THR B CA 1
ATOM 1807 C C . THR B 1 110 ? 2.297 -20.922 -1.359 1 96.25 110 THR B C 1
ATOM 1809 O O . THR B 1 110 ? 1.46 -21.125 -0.476 1 96.25 110 THR B O 1
ATOM 1812 N N . LEU B 1 111 ? 3.16 -19.969 -1.279 1 96.62 111 LEU B N 1
ATOM 1813 C CA . LEU B 1 111 ? 3.289 -19.141 -0.085 1 96.62 111 LEU B CA 1
ATOM 1814 C C . LEU B 1 111 ? 2.045 -18.281 0.118 1 96.62 111 LEU B C 1
ATOM 1816 O O . LEU B 1 111 ? 1.534 -18.172 1.234 1 96.62 111 LEU B O 1
ATOM 1820 N N . LEU B 1 112 ? 1.6 -17.703 -0.957 1 96.94 112 LEU B N 1
ATOM 1821 C CA . LEU B 1 112 ? 0.417 -16.844 -0.888 1 96.94 112 LEU B CA 1
ATOM 1822 C C . LEU B 1 112 ? -0.802 -17.641 -0.44 1 96.94 112 LEU B C 1
ATOM 1824 O O . LEU B 1 112 ? -1.579 -17.188 0.399 1 96.94 112 LEU B O 1
ATOM 1828 N N . SER B 1 113 ? -0.966 -18.875 -0.957 1 95.25 113 SER B N 1
ATOM 1829 C CA . SER B 1 113 ? -2.082 -19.734 -0.579 1 95.25 113 SER B CA 1
ATOM 1830 C C . SER B 1 113 ? -2.031 -20.094 0.904 1 95.25 113 SER B C 1
ATOM 1832 O O . SER B 1 113 ? -3.068 -20.172 1.564 1 95.25 113 SER B O 1
ATOM 1834 N N . THR B 1 114 ? -0.829 -20.266 1.407 1 93.62 114 THR B N 1
ATOM 1835 C CA . THR B 1 114 ? -0.661 -20.594 2.818 1 93.62 114 THR B CA 1
ATOM 1836 C C . THR B 1 114 ? -1.038 -19.406 3.697 1 93.62 114 THR B C 1
ATOM 1838 O O . THR B 1 114 ? -1.649 -19.578 4.754 1 93.62 114 THR B O 1
ATOM 1841 N N . VAL B 1 115 ? -0.69 -18.219 3.273 1 94.56 115 VAL B N 1
ATOM 1842 C CA . VAL B 1 115 ? -0.965 -17.016 4.062 1 94.56 115 VAL B CA 1
ATOM 1843 C C . VAL B 1 115 ? -2.463 -16.719 4.043 1 94.56 115 VAL B C 1
ATOM 1845 O O . VAL B 1 115 ? -3.035 -16.312 5.059 1 94.56 115 VAL B O 1
ATOM 1848 N N . VAL B 1 116 ? -3.094 -16.812 2.881 1 92.31 116 VAL B N 1
ATOM 1849 C CA . VAL B 1 116 ? -4.523 -16.547 2.748 1 92.31 116 VAL B CA 1
ATOM 1850 C C . VAL B 1 116 ? -5.32 -17.641 3.453 1 92.31 116 VAL B C 1
ATOM 1852 O O . VAL B 1 116 ? -6.316 -17.359 4.125 1 92.31 116 VAL B O 1
ATOM 1855 N N . GLY B 1 117 ? -5.258 -18.531 3.949 1 80.38 117 GLY B N 1
ATOM 1856 C CA . GLY B 1 117 ? -5.93 -19.656 4.582 1 80.38 117 GLY B CA 1
ATOM 1857 C C . GLY B 1 117 ? -6.516 -20.641 3.586 1 80.38 117 GLY B C 1
ATOM 1858 O O . GLY B 1 117 ? -7.273 -21.531 3.961 1 80.38 117 GLY B O 1
ATOM 1859 N N . LYS B 1 118 ? -6.73 -20.328 2.367 1 60.66 118 LYS B N 1
ATOM 1860 C CA . LYS B 1 118 ? -7.383 -21.328 1.521 1 60.66 118 LYS B CA 1
ATOM 1861 C C . LYS B 1 118 ? -6.691 -22.688 1.63 1 60.66 118 LYS B C 1
ATOM 1863 O O . LYS B 1 118 ? -5.465 -22.75 1.72 1 60.66 118 LYS B O 1
ATOM 1868 N N . PRO B 1 119 ? -7.367 -23.734 2.064 1 42 119 PRO B N 1
ATOM 1869 C CA . PRO B 1 119 ? -6.773 -25.062 2.08 1 42 119 PRO B CA 1
ATOM 1870 C C . PRO B 1 119 ? -5.969 -25.375 0.817 1 42 119 PRO B C 1
ATOM 1872 O O . PRO B 1 119 ? -6.262 -24.828 -0.25 1 42 119 PRO B O 1
ATOM 1875 N N . PRO B 1 120 ? -4.664 -25.625 0.862 1 40.69 120 PRO B N 1
ATOM 1876 C CA . PRO B 1 120 ? -4.082 -26.172 -0.365 1 40.69 120 PRO B CA 1
ATOM 1877 C C . PRO B 1 120 ? -5.051 -27.078 -1.125 1 40.69 120 PRO B C 1
ATOM 1879 O O . PRO B 1 120 ? -5.477 -28.109 -0.604 1 40.69 120 PRO B O 1
ATOM 1882 N N . GLY B 1 121 ? -6.137 -26.672 -1.547 1 34.09 121 GLY B N 1
ATOM 1883 C CA . GLY B 1 121 ? -6.898 -27.734 -2.189 1 34.09 121 GLY B CA 1
ATOM 1884 C C . GLY B 1 121 ? -6.023 -28.781 -2.846 1 34.09 121 GLY B C 1
ATOM 1885 O O . GLY B 1 121 ? -4.793 -28.688 -2.793 1 34.09 121 GLY B O 1
ATOM 1886 N N . GLU B 1 122 ? -6.723 -29.469 -4.07 1 35.72 122 GLU B N 1
ATOM 1887 C CA . GLU B 1 122 ? -6.398 -30.625 -4.898 1 35.72 122 GLU B CA 1
ATOM 1888 C C . GLU B 1 122 ? -4.996 -30.516 -5.488 1 35.72 122 GLU B C 1
ATOM 1890 O O . GLU B 1 122 ? -4.633 -29.469 -6.039 1 35.72 122 GLU B O 1
ATOM 1895 N N . THR B 1 123 ? -4.082 -31.359 -5.098 1 35.22 123 THR B N 1
ATOM 1896 C CA . THR B 1 123 ? -2.904 -32 -5.668 1 35.22 123 THR B CA 1
ATOM 1897 C C . THR B 1 123 ? -3.041 -32.156 -7.18 1 35.22 123 THR B C 1
ATOM 1899 O O . THR B 1 123 ? -3.684 -33.062 -7.672 1 35.22 123 THR B O 1
ATOM 1902 N N . GLU B 1 124 ? -3.52 -31.281 -8.07 1 35.09 124 GLU B N 1
ATOM 1903 C CA . GLU B 1 124 ? -3.33 -31.797 -9.43 1 35.09 124 GLU B CA 1
ATOM 1904 C C . GLU B 1 124 ? -1.918 -32.344 -9.617 1 35.09 124 GLU B C 1
ATOM 1906 O O . GLU B 1 124 ? -1.002 -31.984 -8.875 1 35.09 124 GLU B O 1
ATOM 1911 N N . HIS B 1 125 ? -1.766 -33.469 -10.672 1 30.02 125 HIS B N 1
ATOM 1912 C CA . HIS B 1 125 ? -0.673 -34.312 -11.117 1 30.02 125 HIS B CA 1
ATOM 1913 C C . HIS B 1 125 ? 0.618 -33.531 -11.289 1 30.02 125 HIS B C 1
ATOM 1915 O O . HIS B 1 125 ? 0.612 -32.438 -11.859 1 30.02 125 HIS B O 1
ATOM 1921 N N . PRO B 1 126 ? 1.659 -34 -10.609 1 30.36 126 PRO B N 1
ATOM 1922 C CA . PRO B 1 126 ? 3.08 -33.625 -10.68 1 30.36 126 PRO B CA 1
ATOM 1923 C C . PRO B 1 126 ? 3.543 -33.312 -12.102 1 30.36 126 PRO B C 1
ATOM 1925 O O . PRO B 1 126 ? 2.902 -33.75 -13.07 1 30.36 126 PRO B O 1
ATOM 1928 N N . CYS B 1 127 ? 4.281 -32.281 -12.445 1 27.06 127 CYS B N 1
ATOM 1929 C CA . CYS B 1 127 ? 5.004 -32.531 -13.688 1 27.06 127 CYS B CA 1
ATOM 1930 C C . CYS B 1 127 ? 5.297 -34 -13.859 1 27.06 127 CYS B C 1
ATOM 1932 O O . CYS B 1 127 ? 5.953 -34.625 -13.016 1 27.06 127 CYS B O 1
ATOM 1934 N N . ARG B 1 128 ? 4.328 -34.875 -14.508 1 20.58 128 ARG B N 1
ATOM 1935 C CA . ARG B 1 128 ? 4.895 -36.062 -15.148 1 20.58 128 ARG B CA 1
ATOM 1936 C C . ARG B 1 128 ? 6.039 -35.688 -16.078 1 20.58 128 ARG B C 1
ATOM 1938 O O . ARG B 1 128 ? 5.93 -34.75 -16.844 1 20.58 128 ARG 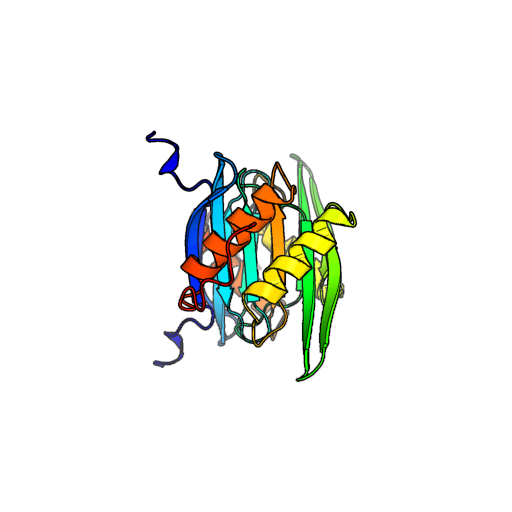B O 1
#

Foldseek 3Di:
DVVVPDDQKDKFKDWDAQVRAIKIWMWIDHPAEIEIEIARPPDQAWKKKWDWDDDPVDTDIDIDTPDHDDDPLVRVLVRLLCVLQVDPHIYIYRDYDPDSDPSRSVVVSVRSCVRVVPPPDDPDDDPD/DVVVPDDQKDKFKDWDAQVRAIKIWMWIDHPAEIEIEIARPPDQAWKKKWDWDDDPVDTDIDIDTPDHDDDPLVRVLVRLLCVLQVDPHIYIYGDYDPDSDPSRSVVVSVRSCVRVVPPPPDPDDDPD

InterPro domains:
  IPR018788 Proteasome assembly chaperone 3 [PF10178] (36-113)
  IPR018788 Proteasome assembly chaperone 3 [PTHR31051] (7-112)
  IPR053720 Proteasome Assembly Chaperone [G3DSA:3.30.230.90] (4-116)

Radius of gyration: 19.54 Å; Cα contacts (8 Å, |Δi|>4): 519; chains: 2; bounding box: 39×72×40 Å

Solvent-accessible surface area (backbone atoms only — not comparable to full-atom values): 14389 Å² total; per-residue (Å²): 124,68,69,74,69,53,73,63,60,49,73,48,74,39,73,47,67,38,83,83,35,58,28,40,36,38,38,34,44,33,73,63,29,34,39,37,37,36,22,53,72,20,40,77,43,23,30,32,38,36,44,71,47,76,51,100,85,45,78,47,68,48,67,44,67,48,38,68,74,81,45,72,65,60,44,50,50,52,42,54,48,47,64,71,67,62,63,95,47,38,35,35,35,30,45,23,64,95,61,86,46,73,68,30,50,52,38,44,46,54,50,52,37,63,59,70,58,57,69,80,68,84,80,73,83,64,90,123,124,66,70,73,68,52,74,62,59,50,73,48,74,38,74,47,67,39,82,82,35,59,29,39,38,38,39,34,43,33,73,64,28,35,39,38,37,38,22,54,72,23,39,77,43,22,29,33,39,36,45,73,46,78,49,101,85,44,79,47,68,47,66,44,67,50,37,67,73,82,44,72,65,59,45,49,50,53,42,54,48,45,65,71,67,62,62,94,47,40,36,37,34,30,44,22,64,95,60,86,44,74,68,30,48,53,37,44,45,55,51,49,37,62,58,69,58,57,69,82,66,84,80,71,82,63,92,123

Nearest PDB structures (foldseek):
  2z5e-assembly1_B  TM=8.861E-01  e=1.214E-10  Homo sapiens
  8tm3-assembly1_j  TM=7.961E-01  e=2.168E-05  Homo sapiens
  2z5b-assembly1_B  TM=8.235E-01  e=4.875E-05  Saccharomyces cerevisiae
  2z5c-assembly2_E  TM=7.145E-01  e=2.316E-04  Saccharomyces cerevisiae
  5wtq-assembly1_A  TM=4.529E-01  e=1.407E-04  Homo sapiens

Sequence (256 aa):
MRDLDKRKVSSKTGRGLVCGLPTEIVITEFENKFFILITDSGKIGSLVQVLQKTSESENICSSRVLFGKDTPEIQAVACALAETCKFPKPVVFGLSLKDYSASSVKDLKTLLSTVVGKPPGETEHPCRMRDLDKRKVSSKTGRGLVCGLPTEIVITEFENKFFILITDSGKIGSLVQVLQKTSESENICSSRVLFGKDTPEIQAVACALAETCKFPKPVVFGLSLKDYSASSVKDLKTLLSTVVGKPPGETEHPCR

Secondary structure (DSSP, 8-state):
--GGGS-S-EEEEEEEEETTEEEEEEEEE-SS-EEEEEESSS---EEEEEEEEE-SS-EEEEEEEEES---HHHHHHHHHHHHHHT-SS-EEEEEE-S--SHHHHHHHHHHHHHHHT-----------/--GGGS-S-EEEEEEEEETTEEEEEEEEE-SS-EEEEEESSS---EEEEEEEEE-SS-EEEEEEEEES---HHHHHHHHHHHHHHT-SS-EEEEEE-S--SHHHHHHHHHHHHHHHT-----------

Organism: Araneus ventricosus (NCBI:txid182803)